Protein AF-0000000080869697 (afdb_homodimer)

Sequence (292 aa):
MSRLTPPLLLSAALLLGAGTAQAALPTQATLYKNPQCACCDGYARHLEALGVEVTVVDDRPLGQVKQATGVPYGLGSCHTVTMGDYVIEGHVPMAAVERLFEERPAIDGIGLSGMPVGTPGMPGPQRSPYEVYQFTDRQDAPFMTLMSRLTPPLLLSAALLLGAGTAQAALPTQATLYKNPQCACCDGYARHLEALGVEVTVVDDRPLGQVKQATGVPYGLGSCHTVTMGDYVIEGHVPMAAVERLFEERPAIDGIGLSGMPVGTPGMPGPQRSPYEVYQFTDRQDAPFMTL

Structure (mmCIF, N/CA/C/O backbone):
data_AF-0000000080869697-model_v1
#
loop_
_entity.id
_entity.type
_entity.pdbx_description
1 polymer 'DUF411 domain-containing protein'
#
loop_
_atom_site.group_PDB
_atom_site.id
_atom_site.type_symbol
_atom_site.label_atom_id
_atom_site.label_alt_id
_atom_site.label_comp_id
_atom_site.label_asym_id
_atom_site.label_entity_id
_atom_site.label_seq_id
_atom_site.pdbx_PDB_ins_code
_atom_site.Cartn_x
_atom_site.Cartn_y
_atom_site.Cartn_z
_atom_site.occupancy
_atom_site.B_iso_or_equiv
_atom_site.auth_seq_id
_atom_site.auth_comp_id
_atom_site.auth_asym_id
_atom_site.auth_atom_id
_atom_site.pdbx_PDB_model_num
ATOM 1 N N . MET A 1 1 ? -24.266 -75.688 -42.812 1 39.44 1 MET A N 1
ATOM 2 C CA . MET A 1 1 ? -24.266 -74.25 -42.969 1 39.44 1 MET A CA 1
ATOM 3 C C . MET A 1 1 ? -24.062 -73.562 -41.625 1 39.44 1 MET A C 1
ATOM 5 O O . MET A 1 1 ? -25 -73.438 -40.812 1 39.44 1 MET A O 1
ATOM 9 N N . SER A 1 2 ? -22.812 -73.75 -40.969 1 48.69 2 SER A N 1
ATOM 10 C CA . SER A 1 2 ? -22.297 -73.25 -39.688 1 48.69 2 SER A CA 1
ATOM 11 C C . SER A 1 2 ? -22.344 -71.75 -39.625 1 48.69 2 SER A C 1
ATOM 13 O O . SER A 1 2 ? -21.797 -71.062 -40.5 1 48.69 2 SER A O 1
ATOM 15 N N . ARG A 1 3 ? -23.516 -71.188 -39.25 1 49.25 3 ARG A N 1
ATOM 16 C CA . ARG A 1 3 ? -23.75 -69.75 -39.031 1 49.25 3 ARG A CA 1
ATOM 17 C C . ARG A 1 3 ? -22.688 -69.188 -38.094 1 49.25 3 ARG A C 1
ATOM 19 O O . ARG A 1 3 ? -22.531 -69.625 -36.969 1 49.25 3 ARG A O 1
ATOM 26 N N . LEU A 1 4 ? -21.453 -68.938 -38.625 1 51.94 4 LEU A N 1
ATOM 27 C CA . LEU A 1 4 ? -20.391 -68.188 -37.938 1 51.94 4 LEU A CA 1
ATOM 28 C C . LEU A 1 4 ? -20.922 -66.875 -37.375 1 51.94 4 LEU A C 1
ATOM 30 O O . LEU A 1 4 ? -21.406 -66 -38.125 1 51.94 4 LEU A O 1
ATOM 34 N N . THR A 1 5 ? -21.562 -66.875 -36.188 1 57.94 5 THR A N 1
ATOM 35 C CA . THR A 1 5 ? -21.938 -65.688 -35.5 1 57.94 5 THR A CA 1
ATOM 36 C C . THR A 1 5 ? -20.734 -64.75 -35.344 1 57.94 5 THR A C 1
ATOM 38 O O . THR A 1 5 ? -19.656 -65.125 -34.938 1 57.94 5 THR A O 1
ATOM 41 N N . PRO A 1 6 ? -20.641 -63.625 -36.125 1 59.91 6 PRO A N 1
ATOM 42 C CA . PRO A 1 6 ? -19.516 -62.719 -36 1 59.91 6 PRO A CA 1
ATOM 43 C C . PRO A 1 6 ? -19.297 -62.219 -34.562 1 59.91 6 PRO A C 1
ATOM 45 O O . PRO A 1 6 ? -20.25 -62.156 -33.781 1 59.91 6 PRO A O 1
ATOM 48 N N . PRO A 1 7 ? -18.109 -62.469 -33.969 1 58.56 7 PRO A N 1
ATOM 49 C CA . PRO A 1 7 ? -17.828 -61.969 -32.625 1 58.56 7 PRO A CA 1
ATOM 50 C C . PRO A 1 7 ? -18.125 -60.469 -32.469 1 58.56 7 PRO A C 1
ATOM 52 O O . PRO A 1 7 ? -17.969 -59.719 -33.438 1 58.56 7 PRO A O 1
ATOM 55 N N . LEU A 1 8 ? -19.172 -60.094 -31.781 1 55.06 8 LEU A N 1
ATOM 56 C CA . LEU A 1 8 ? -19.438 -58.719 -31.375 1 55.06 8 LEU A CA 1
ATOM 57 C C . LEU A 1 8 ? -18.156 -58.062 -30.828 1 55.06 8 LEU A C 1
ATOM 59 O O . LEU A 1 8 ? -17.594 -58.531 -29.828 1 55.06 8 LEU A O 1
ATOM 63 N N . LEU A 1 9 ? -17.344 -57.438 -31.641 1 51.44 9 LEU A N 1
ATOM 64 C CA . LEU A 1 9 ? -16.234 -56.625 -31.219 1 51.44 9 LEU A CA 1
ATOM 65 C C . LEU A 1 9 ? -16.703 -55.562 -30.203 1 51.44 9 LEU A C 1
ATOM 67 O O . LEU A 1 9 ? -17.578 -54.75 -30.516 1 51.44 9 LEU A O 1
ATOM 71 N N . LEU A 1 10 ? -16.781 -55.906 -28.891 1 52.78 10 LEU A N 1
ATOM 72 C CA . LEU A 1 10 ? -16.953 -54.906 -27.828 1 52.78 10 LEU A CA 1
ATOM 73 C C . LEU A 1 10 ? -15.969 -53.781 -27.984 1 52.78 10 LEU A C 1
ATOM 75 O O . LEU A 1 10 ? -14.758 -53.969 -27.891 1 52.78 10 LEU A O 1
ATOM 79 N N . SER A 1 11 ? -16.297 -52.688 -28.719 1 53.09 11 SER A N 1
ATOM 80 C CA . SER A 1 11 ? -15.555 -51.438 -28.75 1 53.09 11 SER A CA 1
ATOM 81 C C . SER A 1 11 ? -15.352 -50.875 -27.344 1 53.09 11 SER A C 1
ATOM 83 O O . SER A 1 11 ? -16.312 -50.562 -26.641 1 53.09 11 SER A O 1
ATOM 85 N N . ALA A 1 12 ? -14.375 -51.312 -26.594 1 53.25 12 ALA A N 1
ATOM 86 C CA . ALA A 1 12 ? -13.945 -50.625 -25.359 1 53.25 12 ALA A CA 1
ATOM 87 C C . ALA A 1 12 ? -13.789 -49.125 -25.594 1 53.25 12 ALA A C 1
ATOM 89 O O . ALA A 1 12 ? -12.898 -48.688 -26.328 1 53.25 12 ALA A O 1
ATOM 90 N N . ALA A 1 13 ? -14.859 -48.344 -25.578 1 51.16 13 ALA A N 1
ATOM 91 C CA . ALA A 1 13 ? -14.758 -46.875 -25.516 1 51.16 13 ALA A CA 1
ATOM 92 C C . ALA A 1 13 ? -13.812 -46.438 -24.391 1 51.16 13 ALA A C 1
ATOM 94 O O . ALA A 1 13 ? -14.102 -46.656 -23.203 1 51.16 13 ALA A O 1
ATOM 95 N N . LEU A 1 14 ? -12.516 -46.406 -24.562 1 50.91 14 LEU A N 1
ATOM 96 C CA . LEU A 1 14 ? -11.586 -45.719 -23.672 1 50.91 14 LEU A CA 1
ATOM 97 C C . LEU A 1 14 ? -12.117 -44.375 -23.266 1 50.91 14 LEU A C 1
ATOM 99 O O . LEU A 1 14 ? -12.211 -43.469 -24.094 1 50.91 14 LEU A O 1
ATOM 103 N N . LEU A 1 15 ? -13.094 -44.312 -22.375 1 48.06 15 LEU A N 1
ATOM 104 C CA . LEU A 1 15 ? -13.375 -43.031 -21.75 1 48.06 15 LEU A CA 1
ATOM 105 C C . LEU A 1 15 ? -12.086 -42.375 -21.297 1 48.06 15 LEU A C 1
ATOM 107 O O . LEU A 1 15 ? -11.508 -42.75 -20.266 1 48.06 15 LEU A O 1
ATOM 111 N N . LEU A 1 16 ? -11.172 -41.906 -22.156 1 49.78 16 LEU A N 1
ATOM 112 C CA . LEU A 1 16 ? -10.164 -40.969 -21.734 1 49.78 16 LEU A CA 1
ATOM 113 C C . LEU A 1 16 ? -10.773 -39.875 -20.859 1 49.78 16 LEU A C 1
ATOM 115 O O . LEU A 1 16 ? -11.516 -39 -21.344 1 49.78 16 LEU A O 1
ATOM 119 N N . GLY A 1 17 ? -11.148 -40.188 -19.703 1 49.16 17 GLY A N 1
ATOM 120 C CA . GLY A 1 17 ? -11.414 -39.062 -18.781 1 49.16 17 GLY A CA 1
ATOM 121 C C . GLY A 1 17 ? -10.438 -37.938 -18.938 1 49.16 17 GLY A C 1
ATOM 122 O O . GLY A 1 17 ? -9.234 -38.094 -18.75 1 49.16 17 GLY A O 1
ATOM 123 N N . ALA A 1 18 ? -10.578 -37 -19.844 1 49.59 18 ALA A N 1
ATOM 124 C CA . ALA A 1 18 ? -9.875 -35.719 -19.828 1 49.59 18 ALA A CA 1
ATOM 125 C C . ALA A 1 18 ? -9.688 -35.219 -18.391 1 49.59 18 ALA A C 1
ATOM 127 O O . ALA A 1 18 ? -10.617 -34.688 -17.797 1 49.59 18 ALA A O 1
ATOM 128 N N . GLY A 1 19 ? -8.984 -35.906 -17.625 1 48.41 19 GLY A N 1
ATOM 129 C CA . GLY A 1 19 ? -8.633 -35.188 -16.406 1 48.41 19 GLY A CA 1
ATOM 130 C C . GLY A 1 19 ? -8.289 -33.719 -16.672 1 48.41 19 GLY A C 1
ATOM 131 O O . GLY A 1 19 ? -7.387 -33.438 -17.453 1 48.41 19 GLY A O 1
ATOM 132 N N . THR A 1 20 ? -9.281 -32.906 -16.75 1 48.72 20 THR A N 1
ATOM 133 C CA . THR A 1 20 ? -8.938 -31.484 -16.734 1 48.72 20 THR A CA 1
ATOM 134 C C . THR A 1 20 ? -7.648 -31.25 -15.945 1 48.72 20 THR A C 1
ATOM 136 O O . THR A 1 20 ? -7.582 -31.578 -14.758 1 48.72 20 THR A O 1
ATOM 139 N N . ALA A 1 21 ? -6.488 -31.469 -16.516 1 48.94 21 ALA A N 1
ATOM 140 C CA . ALA A 1 21 ? -5.23 -31.062 -15.898 1 48.94 21 ALA A CA 1
ATOM 141 C C . ALA A 1 21 ? -5.391 -29.734 -15.148 1 48.94 21 ALA A C 1
ATOM 143 O O . ALA A 1 21 ? -5.504 -28.672 -15.766 1 48.94 21 ALA A O 1
ATOM 144 N N . GLN A 1 22 ? -6.258 -29.672 -14.125 1 55.44 22 GLN A N 1
ATOM 145 C CA . GLN A 1 22 ? -6.207 -28.469 -13.297 1 55.44 22 GLN A CA 1
ATOM 146 C C . GLN A 1 22 ? -4.77 -28 -13.094 1 55.44 22 GLN A C 1
ATOM 148 O O . GLN A 1 22 ? -3.898 -28.797 -12.727 1 55.44 22 GLN A O 1
ATOM 153 N N . ALA A 1 23 ? -4.316 -27.062 -13.984 1 62.56 23 ALA A N 1
ATOM 154 C CA . ALA A 1 23 ? -2.961 -26.531 -13.891 1 62.56 23 ALA A CA 1
ATOM 155 C C . ALA A 1 23 ? -2.527 -26.391 -12.438 1 62.56 23 ALA A C 1
ATOM 157 O O . ALA A 1 23 ? -3.18 -25.688 -11.656 1 62.56 23 ALA A O 1
ATOM 158 N N . ALA A 1 24 ? -1.668 -27.219 -12 1 83.44 24 ALA A N 1
ATOM 159 C CA . ALA A 1 24 ? -1.13 -27.391 -10.656 1 83.44 24 ALA A CA 1
ATOM 160 C C . ALA A 1 24 ? -0.328 -26.156 -10.227 1 83.44 24 ALA A C 1
ATOM 162 O O . ALA A 1 24 ? 0.297 -25.5 -11.055 1 83.44 24 ALA A O 1
ATOM 163 N N . LEU A 1 25 ? -0.631 -25.688 -9.023 1 93 25 LEU A N 1
ATOM 164 C CA . LEU A 1 25 ? 0.224 -24.672 -8.414 1 93 25 LEU A CA 1
ATOM 165 C C . LEU A 1 25 ? 1.688 -25.094 -8.461 1 93 25 LEU A C 1
ATOM 167 O O . LEU A 1 25 ? 1.997 -26.281 -8.328 1 93 25 LEU A O 1
ATOM 171 N N . PRO A 1 26 ? 2.586 -24.109 -8.797 1 96.75 26 PRO A N 1
ATOM 172 C CA . PRO A 1 26 ? 3.992 -24.453 -8.586 1 96.75 26 PRO A CA 1
ATOM 173 C C . PRO A 1 26 ? 4.258 -25.031 -7.199 1 96.75 26 PRO A C 1
ATOM 175 O O . PRO A 1 26 ? 3.58 -24.672 -6.234 1 96.75 26 PRO A O 1
ATOM 178 N N . THR A 1 27 ? 5.246 -25.797 -7.105 1 96.88 27 THR A N 1
ATOM 179 C CA . THR A 1 27 ? 5.504 -26.5 -5.859 1 96.88 27 THR A CA 1
ATOM 180 C C . THR A 1 27 ? 6.379 -25.672 -4.93 1 96.88 27 THR A C 1
ATOM 182 O O . THR A 1 27 ? 6.543 -26 -3.756 1 96.88 27 THR A O 1
ATOM 185 N N . GLN A 1 28 ? 6.988 -24.578 -5.438 1 98.44 28 GLN A N 1
ATOM 186 C CA . GLN A 1 28 ? 7.871 -23.734 -4.645 1 98.44 28 GLN A CA 1
ATOM 187 C C . GLN A 1 28 ? 7.531 -22.266 -4.832 1 98.44 28 GLN A C 1
ATOM 189 O O . GLN A 1 28 ? 7.051 -21.859 -5.891 1 98.44 28 GLN A O 1
ATOM 194 N N . ALA A 1 29 ? 7.809 -21.516 -3.836 1 98.81 29 ALA A N 1
ATOM 195 C CA . ALA A 1 29 ? 7.676 -20.062 -3.852 1 98.81 29 ALA A CA 1
ATOM 196 C C . ALA A 1 29 ? 8.695 -19.406 -2.92 1 98.81 29 ALA A C 1
ATOM 198 O O . ALA A 1 29 ? 9.234 -20.062 -2.025 1 98.81 29 ALA A O 1
ATOM 199 N N . THR A 1 30 ? 9.031 -18.188 -3.232 1 98.88 30 THR A N 1
ATOM 200 C CA . THR A 1 30 ? 9.812 -17.344 -2.328 1 98.88 30 THR A CA 1
ATOM 201 C C . THR A 1 30 ? 8.992 -16.156 -1.854 1 98.88 30 THR A C 1
ATOM 203 O O . THR A 1 30 ? 8.367 -15.461 -2.662 1 98.88 30 THR A O 1
ATOM 206 N N . LEU A 1 31 ? 8.945 -15.977 -0.58 1 98.88 31 LEU A N 1
ATOM 207 C CA . LEU A 1 31 ? 8.234 -14.859 0.025 1 98.88 31 LEU A CA 1
ATOM 208 C C . LEU A 1 31 ? 9.203 -13.883 0.681 1 98.88 31 LEU A C 1
ATOM 210 O O . LEU A 1 31 ? 9.93 -14.258 1.604 1 98.88 31 LEU A O 1
ATOM 214 N N . TYR A 1 32 ? 9.25 -12.641 0.17 1 98.31 32 TYR A N 1
ATOM 215 C CA . TYR A 1 32 ? 10.047 -11.555 0.729 1 98.31 32 TYR A CA 1
ATOM 216 C C . TYR A 1 32 ? 9.219 -10.711 1.696 1 98.31 32 TYR A C 1
ATOM 218 O O . TYR A 1 32 ? 8.109 -10.297 1.369 1 98.31 32 TYR A O 1
ATOM 226 N N . LYS A 1 33 ? 9.734 -10.516 2.906 1 96.19 33 LYS A N 1
ATOM 227 C CA . LYS A 1 33 ? 8.992 -9.766 3.916 1 96.19 33 LYS A CA 1
ATOM 228 C C . LYS A 1 33 ? 9.938 -9 4.84 1 96.19 33 LYS A C 1
ATOM 230 O O . LYS A 1 33 ? 11.148 -9.219 4.816 1 96.19 33 LYS A O 1
ATOM 235 N N . ASN A 1 34 ? 9.297 -8.078 5.547 1 88 34 ASN A N 1
ATOM 236 C CA . ASN A 1 34 ? 10.039 -7.523 6.676 1 88 34 ASN A CA 1
ATOM 237 C C . ASN A 1 34 ? 10.078 -8.492 7.852 1 88 34 ASN A C 1
ATOM 239 O O . ASN A 1 34 ? 9.117 -9.227 8.086 1 88 34 ASN A O 1
ATOM 243 N N . PRO A 1 35 ? 11.203 -8.492 8.609 1 87.06 35 PRO A N 1
ATOM 244 C CA . PRO A 1 35 ? 11.406 -9.508 9.641 1 87.06 35 PRO A CA 1
ATOM 245 C C . PRO A 1 35 ? 10.297 -9.516 10.688 1 87.06 35 PRO A C 1
ATOM 247 O O . PRO A 1 35 ? 9.922 -10.578 11.188 1 87.06 35 PRO A O 1
ATOM 250 N N . GLN A 1 36 ? 9.758 -8.43 11.008 1 81.69 36 GLN A N 1
ATOM 251 C CA . GLN A 1 36 ? 8.844 -8.375 12.148 1 81.69 36 GLN A CA 1
ATOM 252 C C . GLN A 1 36 ? 7.391 -8.523 11.695 1 81.69 36 GLN A C 1
ATOM 254 O O . GLN A 1 36 ? 6.477 -8.516 12.523 1 81.69 36 GLN A O 1
ATOM 259 N N . CYS A 1 37 ? 7.109 -8.891 10.508 1 88.38 37 CYS A N 1
ATOM 260 C CA . CYS A 1 37 ? 5.727 -8.906 10.047 1 88.38 37 CYS A CA 1
ATOM 261 C C . CYS A 1 37 ? 5.133 -10.305 10.148 1 88.38 37 CYS A C 1
ATOM 263 O O . CYS A 1 37 ? 5.367 -11.148 9.273 1 88.38 37 CYS A O 1
ATOM 265 N N . ALA A 1 38 ? 4.316 -10.562 11.156 1 90.88 38 ALA A N 1
ATOM 266 C CA . ALA A 1 38 ? 3.771 -11.891 11.445 1 90.88 38 ALA A CA 1
ATOM 267 C C . ALA A 1 38 ? 2.662 -12.258 10.469 1 90.88 38 ALA A C 1
ATOM 269 O O . ALA A 1 38 ? 2.43 -13.438 10.195 1 90.88 38 ALA A O 1
ATOM 270 N N . CYS A 1 39 ? 1.937 -11.32 9.945 1 93.94 39 CYS A N 1
ATOM 271 C CA . CYS A 1 39 ? 0.858 -11.609 9.008 1 93.94 39 CYS A CA 1
ATOM 272 C C . CYS A 1 39 ? 1.404 -12.203 7.711 1 93.94 39 CYS A C 1
ATOM 274 O O . CYS A 1 39 ? 0.742 -13.016 7.07 1 93.94 39 CYS A O 1
ATOM 276 N N . CYS A 1 40 ? 2.584 -11.852 7.336 1 97.12 40 CYS A N 1
ATOM 277 C CA . CYS A 1 40 ? 3.242 -12.422 6.164 1 97.12 40 CYS A CA 1
ATOM 278 C C . CYS A 1 40 ? 3.535 -13.906 6.367 1 97.12 40 CYS A C 1
ATOM 280 O O . CYS A 1 40 ? 3.404 -14.703 5.438 1 97.12 40 CYS A O 1
ATOM 282 N N . ASP A 1 41 ? 3.951 -14.242 7.582 1 97.19 41 ASP A N 1
ATOM 283 C CA . ASP A 1 41 ? 4.129 -15.656 7.906 1 97.19 41 ASP A CA 1
ATOM 284 C C . ASP A 1 41 ? 2.814 -16.422 7.762 1 97.19 41 ASP A C 1
ATOM 286 O O . ASP A 1 41 ? 2.809 -17.578 7.332 1 97.19 41 ASP A O 1
ATOM 290 N N . GLY A 1 42 ? 1.779 -15.812 8.25 1 97.88 42 GLY A N 1
ATOM 291 C CA . GLY A 1 42 ? 0.468 -16.406 8.062 1 97.88 42 GLY A CA 1
ATOM 292 C C . GLY A 1 42 ? 0.135 -16.672 6.605 1 97.88 42 GLY A C 1
ATOM 293 O O . GLY A 1 42 ? -0.419 -17.734 6.273 1 97.88 42 GLY A O 1
ATOM 294 N N . TYR A 1 43 ? 0.434 -15.75 5.77 1 98.56 43 TYR A N 1
ATOM 295 C CA . TYR A 1 43 ? 0.186 -15.953 4.344 1 98.56 43 TYR A CA 1
ATOM 296 C C . TYR A 1 43 ? 0.988 -17.125 3.811 1 98.56 43 TYR A C 1
ATOM 298 O O . TYR A 1 43 ? 0.471 -17.938 3.039 1 98.56 43 TYR A O 1
ATOM 306 N N . ALA A 1 44 ? 2.299 -17.219 4.195 1 98.62 44 ALA A N 1
ATOM 307 C CA . ALA A 1 44 ? 3.145 -18.344 3.803 1 98.62 44 ALA A CA 1
ATOM 308 C C . ALA A 1 44 ? 2.5 -19.688 4.184 1 98.62 44 ALA A C 1
ATOM 310 O O . ALA A 1 44 ? 2.506 -20.625 3.396 1 98.62 44 ALA A O 1
ATOM 311 N N . ARG A 1 45 ? 1.953 -19.797 5.324 1 98.38 45 ARG A N 1
ATOM 312 C CA . ARG A 1 45 ? 1.329 -21.016 5.801 1 98.38 45 ARG A CA 1
ATOM 313 C C . ARG A 1 45 ? 0.134 -21.406 4.934 1 98.38 45 ARG A C 1
ATOM 315 O O . ARG A 1 45 ? -0.14 -22.578 4.73 1 98.38 45 ARG A O 1
ATOM 322 N N . HIS A 1 46 ? -0.595 -20.406 4.477 1 98.38 46 HIS A N 1
ATOM 323 C CA . HIS A 1 46 ? -1.709 -20.703 3.584 1 98.38 46 HIS A CA 1
ATOM 324 C C . HIS A 1 46 ? -1.218 -21.312 2.27 1 98.38 46 HIS A C 1
ATOM 326 O O . HIS A 1 46 ? -1.842 -22.219 1.729 1 98.38 46 HIS A O 1
ATOM 332 N N . LEU A 1 47 ? -0.111 -20.781 1.737 1 98.38 47 LEU A N 1
ATOM 333 C CA . LEU A 1 47 ? 0.48 -21.359 0.538 1 98.38 47 LEU A CA 1
ATOM 334 C C . LEU A 1 47 ? 0.963 -22.781 0.806 1 98.38 47 LEU A C 1
ATOM 336 O O . LEU A 1 47 ? 0.748 -23.672 -0.012 1 98.38 47 LEU A O 1
ATOM 340 N N . GLU A 1 48 ? 1.562 -22.969 1.913 1 98.38 48 GLU A N 1
ATOM 341 C CA . GLU A 1 48 ? 2.066 -24.297 2.287 1 98.38 48 GLU A CA 1
ATOM 342 C C . GLU A 1 48 ? 0.932 -25.312 2.406 1 98.38 48 GLU A C 1
ATOM 344 O O . GLU A 1 48 ? 1.094 -26.469 2.045 1 98.38 48 GLU A O 1
ATOM 349 N N . ALA A 1 49 ? -0.19 -24.844 2.895 1 97.62 49 ALA A N 1
ATOM 350 C CA . ALA A 1 49 ? -1.36 -25.703 3.029 1 97.62 49 ALA A CA 1
ATOM 351 C C . ALA A 1 49 ? -1.854 -26.188 1.667 1 97.62 49 ALA A C 1
ATOM 353 O O . ALA A 1 49 ? -2.553 -27.188 1.57 1 97.62 49 ALA A O 1
ATOM 354 N N . LEU A 1 50 ? -1.468 -25.5 0.666 1 96.19 50 LEU A N 1
ATOM 355 C CA . LEU A 1 50 ? -1.835 -25.891 -0.692 1 96.19 50 LEU A CA 1
ATOM 356 C C . LEU A 1 50 ? -0.751 -26.766 -1.322 1 96.19 50 LEU A C 1
ATOM 358 O O . LEU A 1 50 ? -0.826 -27.094 -2.508 1 96.19 50 LEU A O 1
ATOM 362 N N . GLY A 1 51 ? 0.28 -26.984 -0.583 1 96.5 51 GLY A N 1
ATOM 363 C CA . GLY A 1 51 ? 1.32 -27.891 -1.065 1 96.5 51 GLY A CA 1
ATOM 364 C C . GLY A 1 51 ? 2.521 -27.156 -1.63 1 96.5 51 GLY A C 1
ATOM 365 O O . GLY A 1 51 ? 3.385 -27.766 -2.268 1 96.5 51 GLY A O 1
ATOM 366 N N . VAL A 1 52 ? 2.609 -25.906 -1.432 1 98.06 52 VAL A N 1
ATOM 367 C CA . VAL A 1 52 ? 3.719 -25.109 -1.923 1 98.06 52 VAL A CA 1
ATOM 368 C C . VAL A 1 52 ? 4.805 -25.016 -0.854 1 98.06 52 VAL A C 1
ATOM 370 O O . VAL A 1 52 ? 4.523 -24.688 0.302 1 98.06 52 VAL A O 1
ATOM 373 N N . GLU A 1 53 ? 5.977 -25.375 -1.189 1 98.5 53 GLU A N 1
ATOM 374 C CA . GLU A 1 53 ? 7.109 -25.094 -0.31 1 98.5 53 GLU A CA 1
ATOM 375 C C . GLU A 1 53 ? 7.523 -23.641 -0.378 1 98.5 53 GLU A C 1
ATOM 377 O O . GLU A 1 53 ? 7.914 -23.141 -1.439 1 98.5 53 GLU A O 1
ATOM 382 N N . VAL A 1 54 ? 7.535 -22.953 0.749 1 98.81 54 VAL A N 1
ATOM 383 C CA . VAL A 1 54 ? 7.773 -21.516 0.743 1 98.81 54 VAL A CA 1
ATOM 384 C C . VAL A 1 54 ? 9.109 -21.203 1.409 1 98.81 54 VAL A C 1
ATOM 386 O O . VAL A 1 54 ? 9.336 -21.562 2.566 1 98.81 54 VAL A O 1
ATOM 389 N N . THR A 1 55 ? 10.039 -20.594 0.683 1 98.81 55 THR A N 1
ATOM 390 C CA . THR A 1 55 ? 11.234 -20 1.261 1 98.81 55 THR A CA 1
ATOM 391 C C . THR A 1 55 ? 10.977 -18.562 1.696 1 98.81 55 THR A C 1
ATOM 393 O O . THR A 1 55 ? 10.594 -17.719 0.88 1 98.81 55 THR A O 1
ATOM 396 N N . VAL A 1 56 ? 11.18 -18.281 2.943 1 98.38 56 VAL A N 1
ATOM 397 C CA . VAL A 1 56 ? 10.953 -16.938 3.461 1 98.38 56 VAL A CA 1
ATOM 398 C C . VAL A 1 56 ? 12.273 -16.172 3.516 1 98.38 56 VAL A C 1
ATOM 400 O O . VAL A 1 56 ? 13.258 -16.656 4.078 1 98.38 56 VAL A O 1
ATOM 403 N N . VAL A 1 57 ? 12.32 -15.016 2.865 1 98.31 57 VAL A N 1
ATOM 404 C CA . VAL A 1 57 ? 13.469 -14.117 2.854 1 98.31 57 VAL A CA 1
ATOM 405 C C . VAL A 1 57 ? 13.109 -12.812 3.562 1 98.31 57 VAL A C 1
ATOM 407 O O . VAL A 1 57 ? 12.242 -12.062 3.098 1 98.31 57 VAL A O 1
ATOM 410 N N . ASP A 1 58 ? 13.781 -12.523 4.691 1 95.56 58 ASP A N 1
ATOM 411 C CA . ASP A 1 58 ? 13.375 -11.367 5.48 1 95.56 58 ASP A CA 1
ATOM 412 C C . ASP A 1 58 ? 14.547 -10.414 5.695 1 95.56 58 ASP A C 1
ATOM 414 O O . ASP A 1 58 ? 14.508 -9.57 6.594 1 95.56 58 ASP A O 1
ATOM 418 N N . ASP A 1 59 ? 15.562 -10.508 4.883 1 94.12 59 ASP A N 1
ATOM 419 C CA . ASP A 1 59 ? 16.75 -9.688 5.082 1 94.12 59 ASP A CA 1
ATOM 420 C C . ASP A 1 59 ? 17.047 -8.836 3.844 1 94.12 59 ASP A C 1
ATOM 422 O O . ASP A 1 59 ? 18.188 -8.438 3.619 1 94.12 59 ASP A O 1
ATOM 426 N N . ARG A 1 60 ? 16.094 -8.68 2.975 1 92.12 60 ARG A N 1
ATOM 427 C CA . ARG A 1 60 ? 16.203 -7.824 1.8 1 92.12 60 ARG A CA 1
ATOM 428 C C . ARG A 1 60 ? 15.266 -6.625 1.91 1 92.12 60 ARG A C 1
ATOM 430 O O . ARG A 1 60 ? 14.133 -6.758 2.371 1 92.12 60 ARG A O 1
ATOM 437 N N . PRO A 1 61 ? 15.805 -5.48 1.457 1 88.62 61 PRO A N 1
ATOM 438 C CA . PRO A 1 61 ? 14.883 -4.344 1.438 1 88.62 61 PRO A CA 1
ATOM 439 C C . PRO A 1 61 ? 13.688 -4.566 0.514 1 88.62 61 PRO A C 1
ATOM 441 O O . PRO A 1 61 ? 13.859 -4.707 -0.7 1 88.62 61 PRO A O 1
ATOM 444 N N . LEU A 1 62 ? 12.547 -4.434 1.025 1 91.81 62 LEU A N 1
ATOM 445 C CA . LEU A 1 62 ? 11.344 -4.793 0.276 1 91.81 62 LEU A CA 1
ATOM 446 C C . LEU A 1 62 ? 11.102 -3.812 -0.864 1 91.81 62 LEU A C 1
ATOM 448 O O . LEU A 1 62 ? 10.594 -4.191 -1.919 1 91.81 62 LEU A O 1
ATOM 452 N N . GLY A 1 63 ? 11.414 -2.547 -0.627 1 88.31 63 GLY A N 1
ATOM 453 C CA . GLY A 1 63 ? 11.281 -1.583 -1.708 1 88.31 63 GLY A CA 1
ATOM 454 C C . GLY A 1 63 ? 12.023 -1.992 -2.969 1 88.31 63 GLY A C 1
ATOM 455 O O . GLY A 1 63 ? 11.508 -1.821 -4.078 1 88.31 63 GLY A O 1
ATOM 456 N N . GLN A 1 64 ? 13.203 -2.572 -2.783 1 89.62 64 GLN A N 1
ATOM 457 C CA . GLN A 1 64 ? 14.008 -3.006 -3.922 1 89.62 64 GLN A CA 1
ATOM 458 C C . GLN A 1 64 ? 13.406 -4.25 -4.574 1 89.62 64 GLN A C 1
ATOM 460 O O . GLN A 1 64 ? 13.438 -4.387 -5.801 1 89.62 64 GLN A O 1
ATOM 465 N N . VAL A 1 65 ? 12.898 -5.133 -3.75 1 95.12 65 VAL A N 1
ATOM 466 C CA . VAL A 1 65 ? 12.25 -6.328 -4.281 1 95.12 65 VAL A CA 1
ATOM 467 C C . VAL A 1 65 ? 11.055 -5.93 -5.145 1 95.12 65 VAL A C 1
ATOM 469 O O . VAL A 1 65 ? 10.898 -6.426 -6.262 1 95.12 65 VAL A O 1
ATOM 472 N N . LYS A 1 66 ? 10.242 -5.031 -4.684 1 93.88 66 LYS A N 1
ATOM 473 C CA . LYS A 1 66 ? 9.055 -4.582 -5.398 1 93.88 66 LYS A CA 1
ATOM 474 C C . LYS A 1 66 ? 9.422 -3.896 -6.707 1 93.88 66 LYS A C 1
ATOM 476 O O . LYS A 1 66 ? 8.789 -4.129 -7.738 1 93.88 66 LYS A O 1
ATOM 481 N N . GLN A 1 67 ? 10.469 -3.104 -6.617 1 89.06 67 GLN A N 1
ATOM 482 C CA . GLN A 1 67 ? 10.938 -2.451 -7.836 1 89.06 67 GLN A CA 1
ATOM 483 C C . GLN A 1 67 ? 11.414 -3.479 -8.859 1 89.06 67 GLN A C 1
ATOM 485 O O . GLN A 1 67 ? 11.078 -3.391 -10.039 1 89.06 67 GLN A O 1
ATOM 490 N N . ALA A 1 68 ? 12.125 -4.457 -8.422 1 94.12 68 ALA A N 1
ATOM 491 C CA . ALA A 1 68 ? 12.727 -5.453 -9.305 1 94.12 68 ALA A CA 1
ATOM 492 C C . ALA A 1 68 ? 11.656 -6.367 -9.906 1 94.12 68 ALA A C 1
ATOM 494 O O . ALA A 1 68 ? 11.812 -6.867 -11.023 1 94.12 68 ALA A O 1
ATOM 495 N N . THR A 1 69 ? 10.578 -6.508 -9.164 1 96.88 69 THR A N 1
ATOM 496 C CA . THR A 1 69 ? 9.57 -7.469 -9.602 1 96.88 69 THR A CA 1
ATOM 497 C C . THR A 1 69 ? 8.43 -6.758 -10.336 1 96.88 69 THR A C 1
ATOM 499 O O . THR A 1 69 ? 7.477 -7.402 -10.773 1 96.88 69 THR A O 1
ATOM 502 N N . GLY A 1 70 ? 8.461 -5.5 -10.391 1 94.69 70 GLY A N 1
ATOM 503 C CA . GLY A 1 70 ? 7.535 -4.758 -11.227 1 94.69 70 GLY A CA 1
ATOM 504 C C . GLY A 1 70 ? 6.234 -4.414 -10.523 1 94.69 70 GLY A C 1
ATOM 505 O O . GLY A 1 70 ? 5.258 -4.031 -11.172 1 94.69 70 GLY A O 1
ATOM 506 N N . VAL A 1 71 ? 6.172 -4.547 -9.234 1 95.88 71 VAL A N 1
ATOM 507 C CA . VAL A 1 71 ? 4.98 -4.133 -8.5 1 95.88 71 VAL A CA 1
ATOM 508 C C . VAL A 1 71 ? 4.684 -2.664 -8.781 1 95.88 71 VAL A C 1
ATOM 510 O O . VAL A 1 71 ? 5.57 -1.813 -8.672 1 95.88 71 VAL A O 1
ATOM 513 N N . PRO A 1 72 ? 3.438 -2.355 -9.164 1 92.5 72 PRO A N 1
ATOM 514 C CA . PRO A 1 72 ? 3.121 -0.959 -9.477 1 92.5 72 PRO A CA 1
ATOM 515 C C . PRO A 1 72 ? 3.289 -0.034 -8.273 1 92.5 72 PRO A C 1
ATOM 517 O O . PRO A 1 72 ? 2.967 -0.418 -7.145 1 92.5 72 PRO A O 1
ATOM 520 N N . TYR A 1 73 ? 3.666 1.157 -8.578 1 85.25 73 TYR A N 1
ATOM 521 C CA . TYR A 1 73 ? 3.828 2.152 -7.527 1 85.25 73 TYR A CA 1
ATOM 522 C C . TYR A 1 73 ? 2.508 2.408 -6.809 1 85.25 73 TYR A C 1
ATOM 524 O O . TYR A 1 73 ? 1.458 2.514 -7.449 1 85.25 73 TYR A O 1
ATOM 532 N N . GLY A 1 74 ? 2.662 2.498 -5.418 1 87.25 74 GLY A N 1
ATOM 533 C CA . GLY A 1 74 ? 1.498 2.85 -4.621 1 87.25 74 GLY A CA 1
ATOM 534 C C . GLY A 1 74 ? 0.571 1.677 -4.367 1 87.25 74 GLY A C 1
ATOM 535 O O . GLY A 1 74 ? -0.411 1.802 -3.633 1 87.25 74 GLY A O 1
ATOM 536 N N . LEU A 1 75 ? 0.921 0.536 -4.957 1 92.56 75 LEU A N 1
ATOM 537 C CA . LEU A 1 75 ? 0.019 -0.604 -4.84 1 92.56 75 LEU A CA 1
ATOM 538 C C . LEU A 1 75 ? 0.703 -1.768 -4.129 1 92.56 75 LEU A C 1
ATOM 540 O O . LEU A 1 75 ? 0.336 -2.928 -4.332 1 92.56 75 LEU A O 1
ATOM 544 N N . GLY A 1 76 ? 1.659 -1.454 -3.328 1 93.38 76 GLY A N 1
ATOM 545 C CA . GLY A 1 76 ? 2.389 -2.449 -2.561 1 93.38 76 GLY A CA 1
ATOM 546 C C . GLY A 1 76 ? 1.649 -2.9 -1.314 1 93.38 76 GLY A C 1
ATOM 547 O O . GLY A 1 76 ? 0.62 -2.326 -0.956 1 93.38 76 GLY A O 1
ATOM 548 N N . SER A 1 77 ? 2.205 -3.973 -0.756 1 94.56 77 SER A N 1
ATOM 549 C CA . SER A 1 77 ? 1.743 -4.559 0.498 1 94.56 77 SER A CA 1
ATOM 550 C C . SER A 1 77 ? 2.914 -4.91 1.408 1 94.56 77 SER A C 1
ATOM 552 O O . SER A 1 77 ? 4.008 -4.359 1.265 1 94.56 77 SER A O 1
ATOM 554 N N . CYS A 1 78 ? 2.686 -5.711 2.408 1 94.12 78 CYS A N 1
ATOM 555 C CA . CYS A 1 78 ? 3.711 -5.988 3.406 1 94.12 78 CYS A CA 1
ATOM 556 C C . CYS A 1 78 ? 4.672 -7.066 2.918 1 94.12 78 CYS A C 1
ATOM 558 O O . CYS A 1 78 ? 5.746 -7.25 3.49 1 94.12 78 CYS A O 1
ATOM 560 N N . HIS A 1 79 ? 4.348 -7.773 1.882 1 97.56 79 HIS A N 1
ATOM 561 C CA . HIS A 1 79 ? 5.238 -8.797 1.348 1 97.56 79 HIS A CA 1
ATOM 562 C C . HIS A 1 79 ? 5.023 -8.984 -0.151 1 97.56 79 HIS A C 1
ATOM 564 O O . HIS A 1 79 ? 3.988 -8.594 -0.689 1 97.56 79 HIS A O 1
ATOM 570 N N . THR A 1 80 ? 6.016 -9.57 -0.777 1 98.31 80 THR A N 1
ATOM 571 C CA . THR A 1 80 ? 6.016 -9.945 -2.188 1 98.31 80 THR A CA 1
ATOM 572 C C . THR A 1 80 ? 6.383 -11.414 -2.359 1 98.31 80 THR A C 1
ATOM 574 O O . THR A 1 80 ? 7.355 -11.891 -1.768 1 98.31 80 THR A O 1
ATOM 577 N N . VAL A 1 81 ? 5.586 -12.141 -3.119 1 98.88 81 VAL A N 1
ATOM 578 C CA . VAL A 1 81 ? 5.867 -13.547 -3.396 1 98.88 81 VAL A CA 1
ATOM 579 C C . VAL A 1 81 ? 6.238 -13.719 -4.867 1 98.88 81 VAL A C 1
ATOM 581 O O . VAL A 1 81 ? 5.586 -13.164 -5.75 1 98.88 81 VAL A O 1
ATOM 584 N N . THR A 1 82 ? 7.32 -14.438 -5.113 1 98.88 82 THR A N 1
ATOM 585 C CA . THR A 1 82 ? 7.594 -14.953 -6.449 1 98.88 82 THR A CA 1
ATOM 586 C C . THR A 1 82 ? 7.27 -16.438 -6.535 1 98.88 82 THR A C 1
ATOM 588 O O . THR A 1 82 ? 7.652 -17.219 -5.656 1 98.88 82 THR A O 1
ATOM 591 N N . MET A 1 83 ? 6.523 -16.797 -7.512 1 98.44 83 MET A N 1
ATOM 592 C CA . MET A 1 83 ? 6.012 -18.156 -7.664 1 98.44 83 MET A CA 1
ATOM 593 C C . MET A 1 83 ? 5.789 -18.484 -9.141 1 98.44 83 MET A C 1
ATOM 595 O O . MET A 1 83 ? 4.941 -17.891 -9.797 1 98.44 83 MET A O 1
ATOM 599 N N . GLY A 1 84 ? 6.5 -19.547 -9.586 1 97.56 84 GLY A N 1
ATOM 600 C CA . GLY A 1 84 ? 6.465 -19.75 -11.023 1 97.56 84 GLY A CA 1
ATOM 601 C C . GLY A 1 84 ? 6.895 -18.531 -11.82 1 97.56 84 GLY A C 1
ATOM 602 O O . GLY A 1 84 ? 7.953 -17.969 -11.562 1 97.56 84 GLY A O 1
ATOM 603 N N . ASP A 1 85 ? 6.074 -18.172 -12.734 1 97.56 85 ASP A N 1
ATOM 604 C CA . ASP A 1 85 ? 6.406 -17.047 -13.609 1 97.56 85 ASP A CA 1
ATOM 605 C C . ASP A 1 85 ? 5.754 -15.766 -13.109 1 97.56 85 ASP A C 1
ATOM 607 O O . ASP A 1 85 ? 5.797 -14.734 -13.789 1 97.56 85 ASP A O 1
ATOM 611 N N . TYR A 1 86 ? 5.203 -15.898 -11.891 1 98.81 86 TYR A N 1
ATOM 612 C CA . TYR A 1 86 ? 4.375 -14.766 -11.477 1 98.81 86 TYR A CA 1
ATOM 613 C C . TYR A 1 86 ? 4.875 -14.18 -10.164 1 98.81 86 TYR A C 1
ATOM 615 O O . TYR A 1 86 ? 5.57 -14.852 -9.398 1 98.81 86 TYR A O 1
ATOM 623 N N . VAL A 1 87 ? 4.527 -12.922 -9.992 1 98.88 87 VAL A N 1
ATOM 624 C CA . VAL A 1 87 ? 4.66 -12.203 -8.727 1 98.88 87 VAL A CA 1
ATOM 625 C C . VAL A 1 87 ? 3.293 -12.07 -8.062 1 98.88 87 VAL A C 1
ATOM 627 O O . VAL A 1 87 ? 2.309 -11.727 -8.727 1 98.88 87 VAL A O 1
ATOM 630 N N . ILE A 1 88 ? 3.225 -12.383 -6.824 1 98.88 88 ILE A N 1
ATOM 631 C CA . ILE A 1 88 ? 2.021 -12.195 -6.02 1 98.88 88 ILE A CA 1
ATOM 632 C C . ILE A 1 88 ? 2.295 -11.172 -4.918 1 98.88 88 ILE A C 1
ATOM 634 O O . ILE A 1 88 ? 3.061 -11.445 -3.99 1 98.88 88 ILE A O 1
ATOM 638 N N . GLU A 1 89 ? 1.651 -10 -5.023 1 98.5 89 GLU A N 1
ATOM 639 C CA . GLU A 1 89 ? 1.883 -8.922 -4.07 1 98.5 89 GLU A CA 1
ATOM 640 C C . GLU A 1 89 ? 0.803 -8.891 -2.994 1 98.5 89 GLU A C 1
ATOM 642 O O . GLU A 1 89 ? -0.375 -8.68 -3.291 1 98.5 89 GLU A O 1
ATOM 647 N N . GLY A 1 90 ? 1.278 -9.148 -1.746 1 98.06 90 GLY A N 1
ATOM 648 C CA . GLY A 1 90 ? 0.404 -8.93 -0.603 1 98.06 90 GLY A CA 1
ATOM 649 C C . GLY A 1 90 ? -0.471 -10.133 -0.289 1 98.06 90 GLY A C 1
ATOM 650 O O . GLY A 1 90 ? -0.176 -11.25 -0.712 1 98.06 90 GLY A O 1
ATOM 651 N N . HIS A 1 91 ? -1.541 -9.93 0.517 1 98.12 91 HIS A N 1
ATOM 652 C CA . HIS A 1 91 ? -2.426 -10.953 1.063 1 98.12 91 HIS A CA 1
ATOM 653 C C . HIS A 1 91 ? -3.523 -11.32 0.071 1 98.12 91 HIS A C 1
ATOM 655 O O . HIS A 1 91 ? -4.711 -11.219 0.387 1 98.12 91 HIS A O 1
ATOM 661 N N . VAL A 1 92 ? -3.082 -11.789 -1.021 1 98.75 92 VAL A N 1
ATOM 662 C CA . VAL A 1 92 ? -3.992 -12.164 -2.1 1 98.75 92 VAL A CA 1
ATOM 663 C C . VAL A 1 92 ? -4.742 -13.438 -1.722 1 98.75 92 VAL A C 1
ATOM 665 O O . VAL A 1 92 ? -4.125 -14.445 -1.359 1 98.75 92 VAL A O 1
ATOM 668 N N . PRO A 1 93 ? -6.082 -13.375 -1.793 1 98.56 93 PRO A N 1
ATOM 669 C CA . PRO A 1 93 ? -6.84 -14.594 -1.509 1 98.56 93 PRO A CA 1
ATOM 670 C C . PRO A 1 93 ? -6.418 -15.766 -2.387 1 98.56 93 PRO A C 1
ATOM 672 O O . PRO A 1 93 ? -6.117 -15.586 -3.568 1 98.56 93 PRO A O 1
ATOM 675 N N . MET A 1 94 ? -6.543 -17 -1.831 1 98.19 94 MET A N 1
ATOM 676 C CA . MET A 1 94 ? -6.031 -18.172 -2.523 1 98.19 94 MET A CA 1
ATOM 677 C C . MET A 1 94 ? -6.836 -18.453 -3.787 1 98.19 94 MET A C 1
ATOM 679 O O . MET A 1 94 ? -6.293 -18.938 -4.777 1 98.19 94 MET A O 1
ATOM 683 N N . ALA A 1 95 ? -8.133 -18.078 -3.766 1 97.5 95 ALA A N 1
ATOM 684 C CA . ALA A 1 95 ? -8.945 -18.25 -4.965 1 97.5 95 ALA A CA 1
ATOM 685 C C . ALA A 1 95 ? -8.359 -17.484 -6.145 1 97.5 95 ALA A C 1
ATOM 687 O O . ALA A 1 95 ? -8.43 -17.953 -7.289 1 97.5 95 ALA A O 1
ATOM 688 N N . ALA A 1 96 ? -7.82 -16.344 -5.898 1 98.56 96 ALA A N 1
ATOM 689 C CA . ALA A 1 96 ? -7.203 -15.539 -6.953 1 98.56 96 ALA A CA 1
ATOM 690 C C . ALA A 1 96 ? -5.883 -16.156 -7.402 1 98.56 96 ALA A C 1
ATOM 692 O O . ALA A 1 96 ? -5.566 -16.156 -8.594 1 98.56 96 ALA A O 1
ATOM 693 N N . VAL A 1 97 ? -5.133 -16.672 -6.496 1 98.62 97 VAL A N 1
ATOM 694 C CA . VAL A 1 97 ? -3.875 -17.344 -6.82 1 98.62 97 VAL A CA 1
ATOM 695 C C . VAL A 1 97 ? -4.148 -18.562 -7.691 1 98.62 97 VAL A C 1
ATOM 697 O O . VAL A 1 97 ? -3.486 -18.766 -8.711 1 98.62 97 VAL A O 1
ATOM 700 N N . GLU A 1 98 ? -5.09 -19.328 -7.305 1 97.5 98 GLU A N 1
ATOM 701 C CA . GLU A 1 98 ? -5.453 -20.516 -8.07 1 97.5 98 GLU A CA 1
ATOM 702 C C . GLU A 1 98 ? -5.914 -20.141 -9.477 1 97.5 98 GLU A C 1
ATOM 704 O O . GLU A 1 98 ? -5.512 -20.781 -10.453 1 97.5 98 GLU A O 1
ATOM 709 N N . ARG A 1 99 ? -6.742 -19.141 -9.539 1 98 99 ARG A N 1
ATOM 710 C CA . ARG A 1 99 ? -7.203 -18.688 -10.844 1 98 99 ARG A CA 1
ATOM 711 C C . ARG A 1 99 ? -6.035 -18.266 -11.727 1 98 99 ARG A C 1
ATOM 713 O O . ARG A 1 99 ? -6.016 -18.562 -12.93 1 98 99 ARG A O 1
ATOM 720 N N . LEU A 1 100 ? -5.086 -17.562 -11.141 1 98.56 100 LEU A N 1
ATOM 721 C CA . LEU A 1 100 ? -3.896 -17.125 -11.867 1 98.56 100 LEU A CA 1
ATOM 722 C C . LEU A 1 100 ? -3.195 -18.297 -12.539 1 98.56 100 LEU A C 1
ATOM 724 O O . LEU A 1 100 ? -2.885 -18.234 -13.727 1 98.56 100 LEU A O 1
ATOM 728 N N . PHE A 1 101 ? -3.021 -19.359 -11.805 1 97.81 101 PHE A N 1
ATOM 729 C CA . PHE A 1 101 ? -2.225 -20.469 -12.32 1 97.81 101 PHE A CA 1
ATOM 730 C C . PHE A 1 101 ? -3.08 -21.406 -13.164 1 97.81 101 PHE A C 1
ATOM 732 O O . PHE A 1 101 ? -2.553 -22.234 -13.906 1 97.81 101 PHE A O 1
ATOM 739 N N . GLU A 1 102 ? -4.371 -21.281 -13.031 1 96.62 102 GLU A N 1
ATOM 740 C CA . GLU A 1 102 ? -5.27 -21.969 -13.945 1 96.62 102 GLU A CA 1
ATOM 741 C C . GLU A 1 102 ? -5.289 -21.297 -15.312 1 96.62 102 GLU A C 1
ATOM 743 O O . GLU A 1 102 ? -5.188 -21.969 -16.344 1 96.62 102 GLU A O 1
ATOM 748 N N . GLU A 1 103 ? -5.355 -20.016 -15.305 1 97.38 103 GLU A N 1
ATOM 749 C CA . GLU A 1 103 ? -5.539 -19.266 -16.547 1 97.38 103 GLU A CA 1
ATOM 750 C C . GLU A 1 103 ? -4.199 -18.953 -17.203 1 97.38 103 GLU A C 1
ATOM 752 O O . GLU A 1 103 ? -4.125 -18.781 -18.422 1 97.38 103 GLU A O 1
ATOM 757 N N . ARG A 1 104 ? -3.195 -18.734 -16.422 1 97.81 104 ARG A N 1
ATOM 758 C CA . ARG A 1 104 ? -1.829 -18.453 -16.844 1 97.81 104 ARG A CA 1
ATOM 759 C C . ARG A 1 104 ? -1.795 -17.297 -17.844 1 97.81 104 ARG A C 1
ATOM 761 O O . ARG A 1 104 ? -1.222 -17.422 -18.938 1 97.81 104 ARG A O 1
ATOM 768 N N . PRO A 1 105 ? -2.428 -16.219 -17.5 1 98.25 105 PRO A N 1
ATOM 769 C CA . PRO A 1 105 ? -2.418 -15.086 -18.406 1 98.25 105 PRO A CA 1
ATOM 770 C C . PRO A 1 105 ? -1.016 -14.516 -18.641 1 98.25 105 PRO A C 1
ATOM 772 O O . PRO A 1 105 ? -0.11 -14.766 -17.844 1 98.25 105 PRO A O 1
ATOM 775 N N . ALA A 1 106 ? -0.807 -13.773 -19.703 1 98.38 106 ALA A N 1
ATOM 776 C CA . ALA A 1 106 ? 0.474 -13.148 -20.031 1 98.38 106 ALA A CA 1
ATOM 777 C C . ALA A 1 106 ? 0.652 -11.844 -19.25 1 98.38 106 ALA A C 1
ATOM 779 O O . ALA A 1 106 ? 0.64 -10.766 -19.844 1 98.38 106 ALA A O 1
ATOM 780 N N . ILE A 1 107 ? 0.875 -11.953 -18.016 1 98.75 107 ILE A N 1
ATOM 781 C CA . ILE A 1 107 ? 1.083 -10.82 -17.109 1 98.75 107 ILE A CA 1
ATOM 782 C C . ILE A 1 107 ? 2.279 -11.102 -16.203 1 98.75 107 ILE A C 1
ATOM 784 O O . ILE A 1 107 ? 2.818 -12.211 -16.203 1 98.75 107 ILE A O 1
ATOM 788 N N . ASP A 1 108 ? 2.664 -10.07 -15.445 1 98.81 108 ASP A N 1
ATOM 789 C CA . ASP A 1 108 ? 3.781 -10.234 -14.523 1 98.81 108 ASP A CA 1
ATOM 790 C C . ASP A 1 108 ? 3.312 -10.82 -13.195 1 98.81 108 ASP A C 1
ATOM 792 O O . ASP A 1 108 ? 4.066 -11.531 -12.523 1 98.81 108 ASP A O 1
ATOM 796 N N . GLY A 1 109 ? 2.082 -10.438 -12.836 1 98.88 109 GLY A N 1
ATOM 797 C CA . GLY A 1 109 ? 1.598 -10.93 -11.555 1 98.88 109 GLY A CA 1
ATOM 798 C C . GLY A 1 109 ? 0.264 -10.328 -11.148 1 98.88 109 GLY A C 1
ATOM 799 O O . GLY A 1 109 ? -0.389 -9.664 -11.953 1 98.88 109 GLY A O 1
ATOM 800 N N . ILE A 1 110 ? -0.163 -10.609 -9.93 1 98.94 110 ILE A N 1
ATOM 801 C CA . ILE A 1 110 ? -1.359 -10.055 -9.312 1 98.94 110 ILE A CA 1
ATOM 802 C C . ILE A 1 110 ? -1.025 -9.555 -7.906 1 98.94 110 ILE A C 1
ATOM 804 O O . ILE A 1 110 ? 0.034 -9.875 -7.363 1 98.94 110 ILE A O 1
ATOM 808 N N . GLY A 1 111 ? -1.913 -8.711 -7.41 1 98.56 111 GLY A N 1
ATOM 809 C CA . GLY A 1 111 ? -1.67 -8.188 -6.078 1 98.56 111 GLY A CA 1
ATOM 810 C C . GLY A 1 111 ? -2.924 -7.656 -5.406 1 98.56 111 GLY A C 1
ATOM 811 O O . GLY A 1 111 ? -3.961 -7.5 -6.055 1 98.56 111 GLY A O 1
ATOM 812 N N . LEU A 1 112 ? -2.832 -7.465 -4.168 1 97.44 112 LEU A N 1
ATOM 813 C CA . LEU A 1 112 ? -3.779 -6.754 -3.314 1 97.44 112 LEU A CA 1
ATOM 814 C C . LEU A 1 112 ? -3.059 -5.742 -2.43 1 97.44 112 LEU A C 1
ATOM 816 O O . LEU A 1 112 ? -2.271 -6.12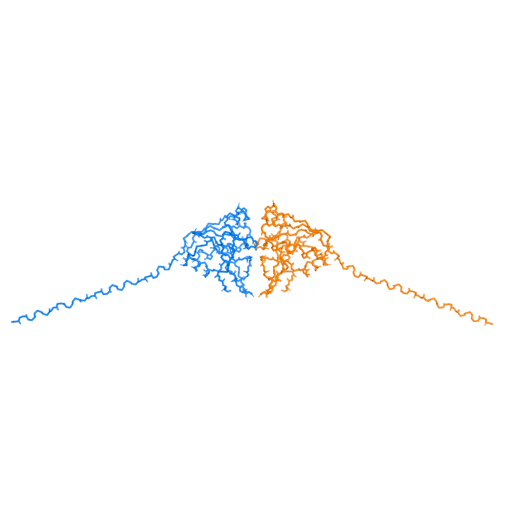1 -1.559 1 97.44 112 LEU A O 1
ATOM 820 N N . SER A 1 113 ? -3.357 -4.496 -2.682 1 94.25 113 SER A N 1
ATOM 821 C CA . SER A 1 113 ? -2.635 -3.43 -1.994 1 94.25 113 SER A CA 1
ATOM 822 C C . SER A 1 113 ? -3.01 -3.373 -0.517 1 94.25 113 SER A C 1
ATOM 824 O O . SER A 1 113 ? -4.148 -3.662 -0.148 1 94.25 113 SER A O 1
ATOM 826 N N . GLY A 1 114 ? -2.039 -2.963 0.269 1 91.69 114 GLY A N 1
ATOM 827 C CA . GLY A 1 114 ? -2.279 -2.773 1.69 1 91.69 114 GLY A CA 1
ATOM 828 C C . GLY A 1 114 ? -2.318 -4.074 2.467 1 91.69 114 GLY A C 1
ATOM 829 O O . GLY A 1 114 ? -1.645 -5.043 2.105 1 91.69 114 GLY A O 1
ATOM 830 N N . MET A 1 115 ? -2.975 -3.971 3.627 1 91.25 115 MET A N 1
ATOM 831 C CA . MET A 1 115 ? -3.141 -5.105 4.535 1 91.25 115 MET A CA 1
ATOM 832 C C . MET A 1 115 ? -4.59 -5.227 4.992 1 91.25 115 MET A C 1
ATOM 834 O O . MET A 1 115 ? -4.875 -5.137 6.188 1 91.25 115 MET A O 1
ATOM 838 N N . PRO A 1 116 ? -5.414 -5.527 4.062 1 91.44 116 PRO A N 1
ATOM 839 C CA . PRO A 1 116 ? -6.82 -5.598 4.461 1 91.44 116 PRO A CA 1
ATOM 840 C C . PRO A 1 116 ? -7.117 -6.781 5.379 1 91.44 116 PRO A C 1
ATOM 842 O O . PRO A 1 116 ? -6.699 -7.906 5.09 1 91.44 116 PRO A O 1
ATOM 845 N N . VAL A 1 117 ? -7.918 -6.512 6.375 1 90.44 117 VAL A N 1
ATOM 846 C CA . VAL A 1 117 ? -8.336 -7.543 7.32 1 90.44 117 VAL A CA 1
ATOM 847 C C . VAL A 1 117 ? -9.273 -8.531 6.629 1 90.44 117 VAL A C 1
ATOM 849 O O . VAL A 1 117 ? -9.992 -8.164 5.699 1 90.44 117 VAL A O 1
ATOM 852 N N . GLY A 1 118 ? -9.25 -9.758 6.992 1 95.31 118 GLY A N 1
ATOM 853 C CA . GLY A 1 118 ? -10.102 -10.797 6.434 1 95.31 118 GLY A CA 1
ATOM 854 C C . GLY A 1 118 ? -9.453 -11.547 5.289 1 95.31 118 GLY A C 1
ATOM 855 O O . GLY A 1 118 ? -10.102 -12.359 4.625 1 95.31 118 GLY A O 1
ATOM 856 N N . THR A 1 119 ? -8.211 -11.258 5.098 1 96.81 119 THR A N 1
ATOM 857 C CA . THR A 1 119 ? -7.469 -11.93 4.035 1 96.81 119 THR A CA 1
ATOM 858 C C . THR A 1 119 ? -6.535 -12.984 4.617 1 96.81 119 THR A C 1
ATOM 860 O O . THR A 1 119 ? -6.328 -13.039 5.832 1 96.81 119 THR A O 1
ATOM 863 N N . PRO A 1 120 ? -5.977 -13.898 3.746 1 97.94 120 PRO A N 1
ATOM 864 C CA . PRO A 1 120 ? -5.062 -14.914 4.27 1 97.94 120 PRO A CA 1
ATOM 865 C C . PRO A 1 120 ? -3.898 -14.32 5.055 1 97.94 120 PRO A C 1
ATOM 867 O O . PRO A 1 120 ? -3.16 -13.484 4.531 1 97.94 120 PRO A O 1
ATOM 870 N N . GLY A 1 121 ? -3.805 -14.75 6.27 1 96.94 121 GLY A N 1
ATOM 871 C CA . GLY A 1 121 ? -2.748 -14.242 7.129 1 96.94 121 GLY A CA 1
ATOM 872 C C . GLY A 1 121 ? -3.182 -13.055 7.965 1 96.94 121 GLY A C 1
ATOM 873 O O . GLY A 1 121 ? -2.467 -12.641 8.883 1 96.94 121 GLY A O 1
ATOM 874 N N . MET A 1 122 ? -4.285 -12.492 7.617 1 95.31 122 MET A N 1
ATOM 875 C CA . MET A 1 122 ? -4.883 -11.367 8.336 1 95.31 122 MET A CA 1
ATOM 876 C C . MET A 1 122 ? -6.312 -11.688 8.75 1 95.31 122 MET A C 1
ATOM 878 O O . MET A 1 122 ? -7.266 -11.242 8.102 1 95.31 122 MET A O 1
ATOM 882 N N . PRO A 1 123 ? -6.473 -12.359 9.844 1 94.12 123 PRO A N 1
ATOM 883 C CA . PRO A 1 123 ? -7.816 -12.797 10.242 1 94.12 123 PRO A CA 1
ATOM 884 C C . PRO A 1 123 ? -8.719 -11.625 10.625 1 94.12 123 PRO A C 1
ATOM 886 O O . PRO A 1 123 ? -8.234 -10.539 10.945 1 94.12 123 PRO A O 1
ATOM 889 N N . GLY A 1 124 ? -10.117 -11.906 10.625 1 94.25 124 GLY A N 1
ATOM 890 C CA . GLY A 1 124 ? -11.141 -10.914 10.914 1 94.25 124 GLY A CA 1
ATOM 891 C C . GLY A 1 124 ? -12.195 -10.82 9.828 1 94.25 124 GLY A C 1
ATOM 892 O O . GLY A 1 124 ? -12.117 -11.516 8.812 1 94.25 124 GLY A O 1
ATOM 893 N N . PRO A 1 125 ? -13.094 -9.914 10.078 1 93.44 125 PRO A N 1
ATOM 894 C CA . PRO A 1 125 ? -14.18 -9.789 9.094 1 93.44 125 PRO A CA 1
ATOM 895 C C . PRO A 1 125 ? -13.766 -8.992 7.859 1 93.44 125 PRO A C 1
ATOM 897 O O . PRO A 1 125 ? -12.992 -8.031 7.965 1 93.44 125 PRO A O 1
ATOM 900 N N . GLN A 1 126 ? -14.234 -9.414 6.746 1 90.75 126 GLN A N 1
ATOM 901 C CA . GLN A 1 126 ? -14.07 -8.617 5.531 1 90.75 126 GLN A CA 1
ATOM 902 C C . GLN A 1 126 ? -14.898 -7.34 5.594 1 90.75 126 GLN A C 1
ATOM 904 O O . GLN A 1 126 ? -16.109 -7.391 5.785 1 90.75 126 GLN A O 1
ATOM 909 N N . ARG A 1 127 ? -14.273 -6.262 5.418 1 81.38 127 ARG A N 1
ATOM 910 C CA . ARG A 1 127 ? -14.953 -4.984 5.59 1 81.38 127 ARG A CA 1
ATOM 911 C C . ARG A 1 127 ? -15.297 -4.355 4.242 1 81.38 127 ARG A C 1
ATOM 913 O O . ARG A 1 127 ? -16.172 -3.494 4.156 1 81.38 127 ARG A O 1
ATOM 920 N N . SER A 1 128 ? -14.617 -4.715 3.232 1 83.69 128 SER A N 1
ATOM 921 C CA . SER A 1 128 ? -14.812 -4.23 1.87 1 83.69 128 SER A CA 1
ATOM 922 C C . SER A 1 128 ? -14.375 -5.273 0.845 1 83.69 128 SER A C 1
ATOM 924 O O . SER A 1 128 ? -13.641 -6.207 1.178 1 83.69 128 SER A O 1
ATOM 926 N N . PRO A 1 129 ? -14.898 -5.129 -0.387 1 90.44 129 PRO A N 1
ATOM 927 C CA . PRO A 1 129 ? -14.43 -6.062 -1.412 1 90.44 129 PRO A CA 1
ATOM 928 C C . PRO A 1 129 ? -12.914 -6.027 -1.591 1 90.44 129 PRO A C 1
ATOM 930 O O . PRO A 1 129 ? -12.305 -4.961 -1.494 1 90.44 129 PRO A O 1
ATOM 933 N N . TYR A 1 130 ? -12.359 -7.195 -1.767 1 94.94 130 TYR A N 1
ATOM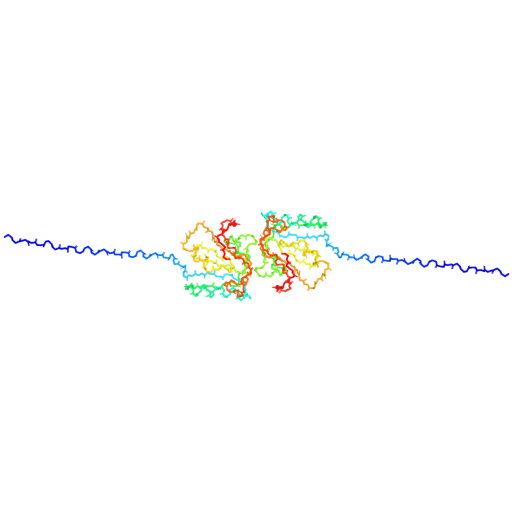 934 C CA . TYR A 1 130 ? -10.953 -7.285 -2.123 1 94.94 130 TYR A CA 1
ATOM 935 C C . TYR A 1 130 ? -10.75 -7.074 -3.619 1 94.94 130 TYR A C 1
ATOM 937 O O . TYR A 1 130 ? -11.141 -7.918 -4.43 1 94.94 130 TYR A O 1
ATOM 945 N N . GLU A 1 131 ? -10.172 -5.988 -3.975 1 93.81 131 GLU A N 1
ATOM 946 C CA . GLU A 1 131 ? -9.914 -5.68 -5.379 1 93.81 131 GLU A CA 1
ATOM 947 C C . GLU A 1 131 ? -8.523 -6.145 -5.801 1 93.81 131 GLU A C 1
ATOM 949 O O . GLU A 1 131 ? -7.566 -5.367 -5.77 1 93.81 131 GLU A O 1
ATOM 954 N N . VAL A 1 132 ? -8.492 -7.336 -6.277 1 98.25 132 VAL A N 1
ATOM 955 C CA . VAL A 1 132 ? -7.227 -7.891 -6.746 1 98.25 132 VAL A CA 1
ATOM 956 C C . VAL A 1 132 ? -6.898 -7.332 -8.133 1 98.25 132 VAL A C 1
ATOM 958 O O . VAL A 1 132 ? -7.746 -7.34 -9.023 1 98.25 132 VAL A O 1
ATOM 961 N N . TYR A 1 133 ? -5.691 -6.859 -8.273 1 97.62 133 TYR A N 1
ATOM 962 C CA . TYR A 1 133 ? -5.27 -6.293 -9.555 1 97.62 133 TYR A CA 1
ATOM 963 C C . TYR A 1 133 ? -4.258 -7.199 -10.242 1 97.62 133 TYR A C 1
ATOM 965 O O . TYR A 1 133 ? -3.615 -8.031 -9.594 1 97.62 133 TYR A O 1
ATOM 973 N N . GLN A 1 134 ? -4.195 -7.117 -11.547 1 98.81 134 GLN A N 1
ATOM 974 C CA . GLN A 1 134 ? -3.086 -7.648 -12.336 1 98.81 134 GLN A CA 1
ATOM 975 C C . GLN A 1 134 ? -2.152 -6.531 -12.789 1 98.81 134 GLN A C 1
ATOM 977 O O . GLN A 1 134 ? -2.527 -5.355 -12.773 1 98.81 134 GLN A O 1
ATOM 982 N N . PHE A 1 135 ? -0.908 -6.922 -13.125 1 98.38 135 PHE A N 1
ATOM 983 C CA . PHE A 1 135 ? -0.031 -5.855 -13.586 1 98.38 135 PHE A CA 1
ATOM 984 C C . PHE A 1 135 ? 0.979 -6.383 -14.602 1 98.38 135 PHE A C 1
ATOM 986 O O . PHE A 1 135 ? 1.357 -7.555 -14.547 1 98.38 135 PHE A O 1
ATOM 993 N N . THR A 1 136 ? 1.32 -5.574 -15.523 1 98.12 136 THR A N 1
ATOM 994 C CA . THR A 1 136 ? 2.357 -5.727 -16.531 1 98.12 136 THR A CA 1
ATOM 995 C C . THR A 1 136 ? 3.133 -4.426 -16.719 1 98.12 136 THR A C 1
ATOM 997 O O . THR A 1 136 ? 2.535 -3.355 -16.844 1 98.12 136 THR A O 1
ATOM 1000 N N . ASP A 1 137 ? 4.43 -4.504 -16.672 1 94.75 137 ASP A N 1
ATOM 1001 C CA . ASP A 1 137 ? 5.262 -3.322 -16.875 1 94.75 137 ASP A CA 1
ATOM 1002 C C . ASP A 1 137 ? 4.836 -2.186 -15.953 1 94.75 137 ASP A C 1
ATOM 1004 O O . ASP A 1 137 ? 4.645 -1.052 -16.391 1 94.75 137 ASP A O 1
ATOM 1008 N N . ARG A 1 138 ? 4.484 -2.518 -14.711 1 91.44 138 ARG A N 1
ATOM 1009 C CA . ARG A 1 138 ? 4.188 -1.597 -13.617 1 91.44 138 ARG A CA 1
ATOM 1010 C C . ARG A 1 138 ? 2.85 -0.897 -13.844 1 91.44 138 ARG A C 1
ATOM 1012 O O . ARG A 1 138 ? 2.535 0.084 -13.164 1 91.44 138 ARG A O 1
ATOM 1019 N N . GLN A 1 139 ? 2.162 -1.459 -14.82 1 92.5 139 GLN A N 1
ATOM 1020 C CA . GLN A 1 139 ? 0.809 -0.962 -15.047 1 92.5 139 GLN A CA 1
ATOM 1021 C C . GLN A 1 139 ? -0.234 -1.956 -14.547 1 92.5 139 GLN A C 1
ATOM 1023 O O . GLN A 1 139 ? -0.147 -3.152 -14.828 1 92.5 139 GLN A O 1
ATOM 1028 N N . ASP A 1 140 ? -1.16 -1.384 -13.719 1 94.31 140 ASP A N 1
ATOM 1029 C CA . ASP A 1 140 ? -2.146 -2.291 -13.141 1 94.31 140 ASP A CA 1
ATOM 1030 C C . ASP A 1 140 ? -3.447 -2.271 -13.938 1 94.31 140 ASP A C 1
ATOM 1032 O O . ASP A 1 140 ? -3.711 -1.325 -14.68 1 94.31 140 ASP A O 1
ATOM 1036 N N . ALA A 1 141 ? -4.246 -3.346 -13.852 1 96.56 141 ALA A N 1
ATOM 1037 C CA . ALA A 1 141 ? -5.609 -3.529 -14.336 1 96.56 141 ALA A CA 1
ATOM 1038 C C . ALA A 1 141 ? -6.402 -4.453 -13.414 1 96.56 141 ALA A C 1
ATOM 1040 O O . ALA A 1 141 ? -5.82 -5.211 -12.633 1 96.56 141 ALA A O 1
ATOM 1041 N N . PRO A 1 142 ? -7.688 -4.328 -13.391 1 96.12 142 PRO A N 1
ATOM 1042 C CA . PRO A 1 142 ? -8.461 -5.246 -12.547 1 96.12 142 PRO A CA 1
ATOM 1043 C C . PRO A 1 142 ? -8.234 -6.711 -12.914 1 96.12 142 PRO A C 1
ATOM 1045 O O . PRO A 1 142 ? -8.094 -7.043 -14.094 1 96.12 142 PRO A O 1
ATOM 1048 N N . PHE A 1 143 ? -8.164 -7.488 -11.961 1 98.44 143 PHE A N 1
ATOM 1049 C CA . PHE A 1 143 ? -8.078 -8.93 -12.164 1 98.44 143 PHE A CA 1
ATOM 1050 C C . PHE A 1 143 ? -9.359 -9.617 -11.703 1 98.44 143 PHE A C 1
ATOM 1052 O O . PHE A 1 143 ? -10.047 -10.266 -12.5 1 98.44 143 PHE A O 1
ATOM 1059 N N . MET A 1 144 ? -9.617 -9.438 -10.445 1 97.12 144 MET A N 1
ATOM 1060 C CA . MET A 1 144 ? -10.883 -9.93 -9.914 1 97.12 144 MET A CA 1
ATOM 1061 C C . MET A 1 144 ? -11.227 -9.25 -8.594 1 97.12 144 MET A C 1
ATOM 1063 O O . MET A 1 144 ? -10.336 -8.727 -7.914 1 97.12 144 MET A O 1
ATOM 1067 N N . THR A 1 145 ? -12.562 -9.273 -8.297 1 95.19 145 THR A N 1
ATOM 1068 C CA . THR A 1 145 ? -13.062 -8.75 -7.027 1 95.19 145 THR A CA 1
ATOM 1069 C C . THR A 1 145 ? -13.688 -9.867 -6.199 1 95.19 145 THR A C 1
ATOM 1071 O O . THR A 1 145 ? -14.445 -10.688 -6.727 1 95.19 145 THR A O 1
ATOM 1074 N N . LEU A 1 146 ? -13.328 -9.922 -4.965 1 94.62 146 LEU A N 1
ATOM 1075 C CA . LEU A 1 146 ? -13.844 -10.945 -4.062 1 94.62 146 LEU A CA 1
ATOM 1076 C C . LEU A 1 146 ? -14.5 -10.32 -2.84 1 94.62 146 LEU A C 1
ATOM 1078 O O . LEU A 1 146 ? -14.125 -9.227 -2.422 1 94.62 146 LEU A O 1
ATOM 1082 N N . MET B 1 1 ? -27.531 71.688 46.719 1 38.53 1 MET B N 1
ATOM 1083 C CA . MET B 1 1 ? -27.078 70.312 46.812 1 38.53 1 MET B CA 1
ATOM 1084 C C . MET B 1 1 ? -26.984 69.688 45.406 1 38.53 1 MET B C 1
ATOM 1086 O O . MET B 1 1 ? -28 69.438 44.781 1 38.53 1 MET B O 1
ATOM 1090 N N . SER B 1 2 ? -25.906 70.125 44.594 1 47.78 2 SER B N 1
ATOM 1091 C CA . SER B 1 2 ? -25.516 69.75 43.219 1 47.78 2 SER B CA 1
ATOM 1092 C C . SER B 1 2 ? -25.312 68.25 43.094 1 47.78 2 SER B C 1
ATOM 1094 O O . SER B 1 2 ? -24.5 67.688 43.812 1 47.78 2 SER B O 1
ATOM 1096 N N . ARG B 1 3 ? -26.406 67.5 42.906 1 49.97 3 ARG B N 1
ATOM 1097 C CA . ARG B 1 3 ? -26.422 66.062 42.656 1 49.97 3 ARG B CA 1
ATOM 1098 C C . ARG B 1 3 ? -25.484 65.688 41.5 1 49.97 3 ARG B C 1
ATOM 1100 O O . ARG B 1 3 ? -25.766 66.062 40.344 1 49.97 3 ARG B O 1
ATOM 1107 N N . LEU B 1 4 ? -24.156 65.875 41.75 1 53.91 4 LEU B N 1
ATOM 1108 C CA . LEU B 1 4 ? -23.203 65.375 40.75 1 53.91 4 LEU B CA 1
ATOM 1109 C C . LEU B 1 4 ? -23.5 63.969 40.312 1 53.91 4 LEU B C 1
ATOM 1111 O O . LEU B 1 4 ? -23.578 63.062 41.156 1 53.91 4 LEU B O 1
ATOM 1115 N N . THR B 1 5 ? -24.281 63.719 39.219 1 58.34 5 THR B N 1
ATOM 1116 C CA . THR B 1 5 ? -24.547 62.469 38.562 1 58.34 5 THR B CA 1
ATOM 1117 C C . THR B 1 5 ? -23.234 61.75 38.219 1 58.34 5 THR B C 1
ATOM 1119 O O . THR B 1 5 ? -22.328 62.375 37.625 1 58.34 5 THR B O 1
ATOM 1122 N N . PRO B 1 6 ? -22.766 60.719 38.938 1 59.5 6 PRO B N 1
ATOM 1123 C CA . PRO B 1 6 ? -21.531 60.031 38.594 1 59.5 6 PRO B CA 1
ATOM 1124 C C . PRO B 1 6 ? -21.469 59.594 37.156 1 59.5 6 PRO B C 1
ATOM 1126 O O . PRO B 1 6 ? -22.516 59.312 36.531 1 59.5 6 PRO B O 1
ATOM 1129 N N . PRO B 1 7 ? -20.484 60.031 36.344 1 58.25 7 PRO B N 1
ATOM 1130 C CA . PRO B 1 7 ? -20.344 59.594 34.969 1 58.25 7 PRO B CA 1
ATOM 1131 C C . PRO B 1 7 ? -20.422 58.062 34.844 1 58.25 7 PRO B C 1
ATOM 1133 O O . PRO B 1 7 ? -20.016 57.344 35.781 1 58.25 7 PRO B O 1
ATOM 1136 N N . LEU B 1 8 ? -21.438 57.5 34.281 1 55.19 8 LEU B N 1
ATOM 1137 C CA . LEU B 1 8 ? -21.531 56.094 33.844 1 55.19 8 LEU B CA 1
ATOM 1138 C C . LEU B 1 8 ? -20.25 55.656 33.125 1 55.19 8 LEU B C 1
ATOM 1140 O O . LEU B 1 8 ? -19.906 56.219 32.094 1 55.19 8 LEU B O 1
ATOM 1144 N N . LEU B 1 9 ? -19.25 55.219 33.844 1 51.12 9 LEU B N 1
ATOM 1145 C CA . LEU B 1 9 ? -18.078 54.562 33.219 1 51.12 9 LEU B CA 1
ATOM 1146 C C . LEU B 1 9 ? -18.516 53.469 32.281 1 51.12 9 LEU B C 1
ATOM 1148 O O . LEU B 1 9 ? -19.219 52.531 32.656 1 51.12 9 LEU B O 1
ATOM 1152 N N . LEU B 1 10 ? -18.797 53.781 30.969 1 52.44 10 LEU B N 1
ATOM 1153 C CA . LEU B 1 10 ? -18.969 52.781 29.922 1 52.44 10 LEU B CA 1
ATOM 1154 C C . LEU B 1 10 ? -17.812 51.781 29.938 1 52.44 10 LEU B C 1
ATOM 1156 O O . LEU B 1 10 ? -16.672 52.156 29.703 1 52.44 10 LEU B O 1
ATOM 1160 N N . SER B 1 11 ? -17.906 50.688 30.688 1 52.81 11 SER B N 1
ATOM 1161 C CA . SER B 1 11 ? -17 49.531 30.609 1 52.81 11 SER B CA 1
ATOM 1162 C C . SER B 1 11 ? -16.891 49.031 29.172 1 52.81 11 SER B C 1
ATOM 1164 O O . SER B 1 11 ? -17.891 48.562 28.594 1 52.81 11 SER B O 1
ATOM 1166 N N . ALA B 1 12 ? -16.094 49.594 28.312 1 52.28 12 ALA B N 1
ATOM 1167 C CA . ALA B 1 12 ? -15.734 48.969 27.031 1 52.28 12 ALA B CA 1
ATOM 1168 C C . ALA B 1 12 ? -15.367 47.5 27.219 1 52.28 12 ALA B C 1
ATOM 1170 O O . ALA B 1 12 ? -14.344 47.188 27.828 1 52.28 12 ALA B O 1
ATOM 1171 N N . ALA B 1 13 ? -16.328 46.594 27.328 1 50.47 13 ALA B N 1
ATOM 1172 C CA . ALA B 1 13 ? -16.047 45.156 27.219 1 50.47 13 ALA B CA 1
ATOM 1173 C C . ALA B 1 13 ? -15.211 44.844 25.984 1 50.47 13 ALA B C 1
ATOM 1175 O O . ALA B 1 13 ? -15.664 45.031 24.859 1 50.47 13 ALA B O 1
ATOM 1176 N N . LEU B 1 14 ? -13.914 44.969 25.984 1 50.19 14 LEU B N 1
ATOM 1177 C CA . LEU B 1 14 ? -13.031 44.406 24.969 1 50.19 14 LEU B CA 1
ATOM 1178 C C . LEU B 1 14 ? -13.461 42.969 24.625 1 50.19 14 LEU B C 1
ATOM 1180 O O . LEU B 1 14 ? -13.352 42.062 25.453 1 50.19 14 LEU B O 1
ATOM 1184 N N . LEU B 1 15 ? -14.508 42.844 23.828 1 47.22 15 LEU B N 1
ATOM 1185 C CA . LEU B 1 15 ? -14.719 41.531 23.219 1 47.22 15 LEU B CA 1
ATOM 1186 C C . LEU B 1 15 ? -13.43 41 22.609 1 47.22 15 LEU B C 1
ATOM 1188 O O . LEU B 1 15 ? -13.016 41.438 21.531 1 47.22 15 LEU B O 1
ATOM 1192 N N . LEU B 1 16 ? -12.375 40.656 23.359 1 49.31 16 LEU B N 1
ATOM 1193 C CA . LEU B 1 16 ? -11.328 39.812 22.812 1 49.31 16 LEU B CA 1
ATOM 1194 C C . LEU B 1 16 ? -11.922 38.656 22.016 1 49.31 16 LEU B C 1
ATOM 1196 O O . LEU B 1 16 ? -12.516 37.75 22.578 1 49.31 16 LEU B O 1
ATOM 1200 N N . GLY B 1 17 ? -12.445 38.938 20.891 1 48.44 17 GLY B N 1
ATOM 1201 C CA . GLY B 1 17 ? -12.695 37.812 20.016 1 48.44 17 GLY B CA 1
ATOM 1202 C C . GLY B 1 17 ? -11.586 36.75 20.047 1 48.44 17 GLY B C 1
ATOM 1203 O O . GLY B 1 17 ? -10.445 37.062 19.688 1 48.44 17 GLY B O 1
ATOM 1204 N N . ALA B 1 18 ? -11.523 35.844 20.969 1 49.09 18 ALA B N 1
ATOM 1205 C CA . ALA B 1 18 ? -10.695 34.656 20.859 1 49.09 18 ALA B CA 1
ATOM 1206 C C . ALA B 1 18 ? -10.656 34.156 19.422 1 49.09 18 ALA B C 1
ATOM 1208 O O . ALA B 1 18 ? -11.594 33.5 18.953 1 49.09 18 ALA B O 1
ATOM 1209 N N . GLY B 1 19 ? -10.125 34.875 18.547 1 47.78 19 GLY B N 1
ATOM 1210 C CA . GLY B 1 19 ? -9.867 34.188 17.297 1 47.78 19 GLY B CA 1
ATOM 1211 C C . GLY B 1 19 ? -9.352 32.781 17.516 1 47.78 19 GLY B C 1
ATOM 1212 O O . GLY B 1 19 ? -8.344 32.562 18.188 1 47.78 19 GLY B O 1
ATOM 1213 N N . THR B 1 20 ? -10.242 31.859 17.719 1 48.38 20 THR B N 1
ATOM 1214 C CA . THR B 1 20 ? -9.766 30.484 17.641 1 48.38 20 THR B CA 1
ATOM 1215 C C . THR B 1 20 ? -8.57 30.375 16.703 1 48.38 20 THR B C 1
ATOM 1217 O O . THR B 1 20 ? -8.68 30.688 15.516 1 48.38 20 THR B O 1
ATOM 1220 N N . ALA B 1 21 ? -7.387 30.703 17.125 1 48.56 21 ALA B N 1
ATOM 1221 C CA . ALA B 1 21 ? -6.18 30.406 16.359 1 48.56 21 ALA B CA 1
ATOM 1222 C C . ALA B 1 21 ? -6.305 29.062 15.648 1 48.56 21 ALA B C 1
ATOM 1224 O O . ALA B 1 21 ? -6.242 28.016 16.281 1 48.56 21 ALA B O 1
ATOM 1225 N N . GLN B 1 22 ? -7.285 28.891 14.758 1 55.09 22 GLN B N 1
ATOM 1226 C CA . GLN B 1 22 ? -7.227 27.703 13.93 1 55.09 22 GLN B CA 1
ATOM 1227 C C . GLN B 1 22 ? -5.789 27.375 13.531 1 55.09 22 GLN B C 1
ATOM 1229 O O . GLN B 1 22 ? -5.059 28.25 13.055 1 55.09 22 GLN B O 1
ATOM 1234 N N . ALA B 1 23 ? -5.125 26.516 14.352 1 62.47 23 ALA B N 1
A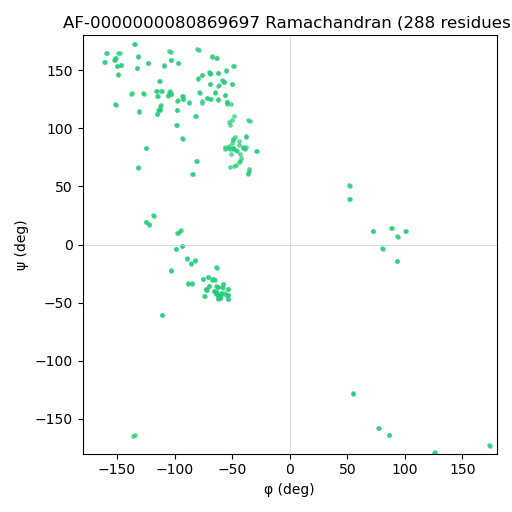TOM 1235 C CA . ALA B 1 23 ? -3.746 26.109 14.07 1 62.47 23 ALA B CA 1
ATOM 1236 C C . ALA B 1 23 ? -3.502 26 12.57 1 62.47 23 ALA B C 1
ATOM 1238 O O . ALA B 1 23 ? -4.188 25.25 11.875 1 62.47 23 ALA B O 1
ATOM 1239 N N . ALA B 1 24 ? -2.797 26.922 12.023 1 82.88 24 ALA B N 1
ATOM 1240 C CA . ALA B 1 24 ? -2.475 27.141 10.617 1 82.88 24 ALA B CA 1
ATOM 1241 C C . ALA B 1 24 ? -1.615 26.016 10.062 1 82.88 24 ALA B C 1
ATOM 1243 O O . ALA B 1 24 ? -0.81 25.422 10.789 1 82.88 24 ALA B O 1
ATOM 1244 N N . LEU B 1 25 ? -2.018 25.484 8.914 1 92.81 25 LEU B N 1
ATOM 1245 C CA . LEU B 1 25 ? -1.156 24.562 8.18 1 92.81 25 LEU B CA 1
ATOM 1246 C C . LEU B 1 25 ? 0.243 25.141 8.016 1 92.81 25 LEU B C 1
ATOM 1248 O O . LEU B 1 25 ? 0.401 26.359 7.852 1 92.81 25 LEU B O 1
ATOM 1252 N N . PRO B 1 26 ? 1.276 24.266 8.203 1 96.69 26 PRO B N 1
ATOM 1253 C CA . PRO B 1 26 ? 2.594 24.75 7.793 1 96.69 26 PRO B CA 1
ATOM 1254 C C . PRO B 1 26 ? 2.588 25.359 6.391 1 96.69 26 PRO B C 1
ATOM 1256 O O . PRO B 1 26 ? 1.815 24.922 5.531 1 96.69 26 PRO B O 1
ATOM 1259 N N . THR B 1 27 ? 3.477 26.219 6.164 1 96.88 27 THR B N 1
ATOM 1260 C CA . THR B 1 27 ? 3.477 26.938 4.898 1 96.88 27 THR B CA 1
ATOM 1261 C C . THR B 1 27 ? 4.289 26.203 3.846 1 96.88 27 THR B C 1
ATOM 1263 O O . THR B 1 27 ? 4.246 26.531 2.66 1 96.88 27 THR B O 1
ATOM 1266 N N . GLN B 1 28 ? 5.07 25.188 4.246 1 98.44 28 GLN B N 1
ATOM 1267 C CA . GLN B 1 28 ? 5.914 24.438 3.324 1 98.44 28 GLN B CA 1
ATOM 1268 C C . GLN B 1 28 ? 5.758 22.938 3.543 1 98.44 28 GLN B C 1
ATOM 1270 O O . GLN B 1 28 ? 5.48 22.484 4.66 1 98.44 28 GLN B O 1
ATOM 1275 N N . ALA B 1 29 ? 5.969 22.219 2.518 1 98.81 29 ALA B N 1
ATOM 1276 C CA . ALA B 1 29 ? 5.996 20.75 2.539 1 98.81 29 ALA B CA 1
ATOM 1277 C C . ALA B 1 29 ? 6.93 20.203 1.464 1 98.81 29 ALA B C 1
ATOM 1279 O O . ALA B 1 29 ? 7.262 20.906 0.505 1 98.81 29 ALA B O 1
ATOM 1280 N N . THR B 1 30 ? 7.43 19.031 1.714 1 98.88 30 THR B N 1
ATOM 1281 C CA . THR B 1 30 ? 8.156 18.266 0.7 1 98.88 30 THR B CA 1
ATOM 1282 C C . THR B 1 30 ? 7.406 16.984 0.341 1 98.88 30 THR B C 1
ATOM 1284 O O . THR B 1 30 ? 6.98 16.25 1.225 1 98.88 30 THR B O 1
ATOM 1287 N N . LEU B 1 31 ? 7.195 16.797 -0.919 1 98.88 31 LEU B N 1
ATOM 1288 C CA . LEU B 1 31 ? 6.523 15.609 -1.422 1 98.88 31 LEU B CA 1
ATOM 1289 C C . LEU B 1 31 ? 7.484 14.734 -2.219 1 98.88 31 LEU B C 1
ATOM 1291 O O . LEU B 1 31 ? 8.031 15.172 -3.236 1 98.88 31 LEU B O 1
ATOM 1295 N N . TYR B 1 32 ? 7.742 13.516 -1.73 1 98.31 32 TYR B N 1
ATOM 1296 C CA . TYR B 1 32 ? 8.555 12.516 -2.408 1 98.31 32 TYR B CA 1
ATOM 1297 C C . TYR B 1 32 ? 7.691 11.586 -3.25 1 98.31 32 TYR B C 1
ATOM 1299 O O . TYR B 1 32 ? 6.691 11.047 -2.768 1 98.31 32 TYR B O 1
ATOM 1307 N N . LYS B 1 33 ? 8.039 11.422 -4.516 1 96.19 33 LYS B N 1
ATOM 1308 C CA . LYS B 1 33 ? 7.242 10.594 -5.414 1 96.19 33 LYS B CA 1
ATOM 1309 C C . LYS B 1 33 ? 8.117 9.938 -6.477 1 96.19 33 LYS B C 1
ATOM 1311 O O . LYS B 1 33 ? 9.281 10.289 -6.637 1 96.19 33 LYS B O 1
ATOM 1316 N N . ASN B 1 34 ? 7.477 8.938 -7.098 1 88.06 34 ASN B N 1
ATOM 1317 C CA . ASN B 1 34 ? 8.102 8.469 -8.328 1 88.06 34 ASN B CA 1
ATOM 1318 C C . ASN B 1 34 ? 7.867 9.43 -9.484 1 88.06 34 ASN B C 1
ATOM 1320 O O . ASN B 1 34 ? 6.809 10.062 -9.57 1 88.06 34 ASN B O 1
ATOM 1324 N N . PRO B 1 35 ? 8.852 9.547 -10.391 1 87.06 35 PRO B N 1
ATOM 1325 C CA . PRO B 1 35 ? 8.789 10.57 -11.438 1 87.06 35 PRO B CA 1
ATOM 1326 C C . PRO B 1 35 ? 7.547 10.453 -12.312 1 87.06 35 PRO B C 1
ATOM 1328 O O . PRO B 1 35 ? 6.992 11.469 -12.742 1 87.06 35 PRO B O 1
ATOM 1331 N N . GLN B 1 36 ? 7.082 9.305 -12.562 1 81.69 36 GLN B N 1
ATOM 1332 C CA . GLN B 1 36 ? 6.027 9.141 -13.555 1 81.69 36 GLN B CA 1
ATOM 1333 C C . GLN B 1 36 ? 4.648 9.141 -12.898 1 81.69 36 GLN B C 1
ATOM 1335 O O . GLN B 1 36 ? 3.629 9.039 -13.586 1 81.69 36 GLN B O 1
ATOM 1340 N N . CYS B 1 37 ? 4.504 9.5 -11.688 1 88.38 37 CYS B N 1
ATOM 1341 C CA . CYS B 1 37 ? 3.209 9.367 -11.031 1 88.38 37 CYS B CA 1
ATOM 1342 C C . CYS B 1 37 ? 2.463 10.695 -11.023 1 88.38 37 CYS B C 1
ATOM 1344 O O . CYS B 1 37 ? 2.736 11.562 -10.195 1 88.38 37 CYS B O 1
ATOM 1346 N N . ALA B 1 38 ? 1.486 10.867 -11.898 1 90.81 38 ALA B N 1
ATOM 1347 C CA . ALA B 1 38 ? 0.768 12.117 -12.102 1 90.81 38 ALA B CA 1
ATOM 1348 C C . ALA B 1 38 ? -0.218 12.375 -10.961 1 90.81 38 ALA B C 1
ATOM 1350 O O . ALA B 1 38 ? -0.535 13.523 -10.656 1 90.81 38 ALA B O 1
ATOM 1351 N N . CYS B 1 39 ? -0.752 11.367 -10.344 1 93.81 39 CYS B N 1
ATOM 1352 C CA . CYS B 1 39 ? -1.707 11.547 -9.258 1 93.81 39 CYS B CA 1
ATOM 1353 C C . CYS B 1 39 ? -1.045 12.211 -8.055 1 93.81 39 CYS B C 1
ATOM 1355 O O . CYS B 1 39 ? -1.688 12.961 -7.316 1 93.81 39 CYS B O 1
ATOM 1357 N N . CYS B 1 40 ? 0.216 11.984 -7.855 1 97.06 40 CYS B N 1
ATOM 1358 C CA . CYS B 1 40 ? 0.974 12.625 -6.785 1 97.06 40 CYS B CA 1
ATOM 1359 C C . CYS B 1 40 ? 1.08 14.125 -7.02 1 97.06 40 CYS B C 1
ATOM 1361 O O . CYS B 1 40 ? 1.007 14.914 -6.07 1 97.06 40 CYS B O 1
ATOM 1363 N N . ASP B 1 41 ? 1.278 14.5 -8.281 1 97.12 41 ASP B N 1
ATOM 1364 C CA . ASP B 1 41 ? 1.259 15.922 -8.617 1 97.12 41 ASP B CA 1
ATOM 1365 C C . ASP B 1 41 ? -0.093 16.547 -8.273 1 97.12 41 ASP B C 1
ATOM 1367 O O . ASP B 1 41 ? -0.158 17.703 -7.84 1 97.12 41 ASP B O 1
ATOM 1371 N N . GLY B 1 42 ? -1.123 15.828 -8.609 1 97.88 42 GLY B N 1
ATOM 1372 C CA . GLY B 1 42 ? -2.449 16.297 -8.234 1 97.88 42 GLY B CA 1
ATOM 1373 C C . GLY B 1 42 ? -2.594 16.531 -6.742 1 97.88 42 GLY B C 1
ATOM 1374 O O . GLY B 1 42 ? -3.205 17.516 -6.324 1 97.88 42 GLY B O 1
ATOM 1375 N N . TYR B 1 43 ? -2.068 15.648 -5.965 1 98.56 43 TYR B N 1
ATOM 1376 C CA . TYR B 1 43 ? -2.127 15.828 -4.52 1 98.56 43 TYR B CA 1
ATOM 1377 C C . TYR B 1 43 ? -1.384 17.094 -4.094 1 98.56 43 TYR B C 1
ATOM 1379 O O . TYR B 1 43 ? -1.866 17.844 -3.25 1 98.56 43 TYR B O 1
ATOM 1387 N N . ALA B 1 44 ? -0.171 17.312 -4.66 1 98.62 44 ALA B N 1
ATOM 1388 C CA . ALA B 1 44 ? 0.601 18.531 -4.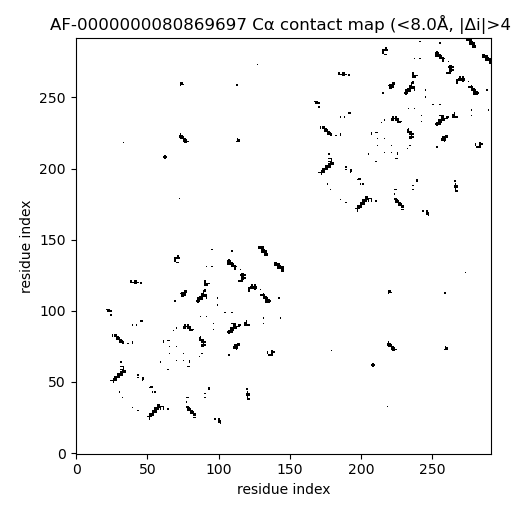387 1 98.62 44 ALA B CA 1
ATOM 1389 C C . ALA B 1 44 ? -0.228 19.781 -4.656 1 98.62 44 ALA B C 1
ATOM 1391 O O . ALA B 1 44 ? -0.208 20.734 -3.869 1 98.62 44 ALA B O 1
ATOM 1392 N N . ARG B 1 45 ? -0.945 19.828 -5.703 1 98.38 45 ARG B N 1
ATOM 1393 C CA . ARG B 1 45 ? -1.757 20.984 -6.074 1 98.38 45 ARG B CA 1
ATOM 1394 C C . ARG B 1 45 ? -2.848 21.234 -5.039 1 98.38 45 ARG B C 1
ATOM 1396 O O . ARG B 1 45 ? -3.213 22.391 -4.789 1 98.38 45 ARG B O 1
ATOM 1403 N N . HIS B 1 46 ? -3.383 20.188 -4.492 1 98.38 46 HIS B N 1
ATOM 1404 C CA . HIS B 1 46 ? -4.383 20.359 -3.445 1 98.38 46 HIS B CA 1
ATOM 1405 C C . HIS B 1 46 ? -3.77 21.016 -2.213 1 98.38 46 HIS B C 1
ATOM 1407 O O . HIS B 1 46 ? -4.402 21.875 -1.578 1 98.38 46 HIS B O 1
ATOM 1413 N N . LEU B 1 47 ? -2.549 20.609 -1.855 1 98.38 47 LEU B N 1
ATOM 1414 C CA . LEU B 1 47 ? -1.854 21.25 -0.75 1 98.38 47 LEU B CA 1
ATOM 1415 C C . LEU B 1 47 ? -1.566 22.719 -1.073 1 98.38 47 LEU B C 1
ATOM 1417 O O . LEU B 1 47 ? -1.75 23.594 -0.226 1 98.38 47 LEU B O 1
ATOM 1421 N N . GLU B 1 48 ? -1.167 22.969 -2.25 1 98.38 48 GLU B N 1
ATOM 1422 C CA . GLU B 1 48 ? -0.864 24.328 -2.684 1 98.38 48 GLU B CA 1
ATOM 1423 C C . GLU B 1 48 ? -2.105 25.219 -2.625 1 98.38 48 GLU B C 1
ATOM 1425 O O . GLU B 1 48 ? -2.016 26.391 -2.283 1 98.38 48 GLU B O 1
ATOM 1430 N N . ALA B 1 49 ? -3.221 24.641 -2.947 1 97.56 49 ALA B N 1
ATOM 1431 C CA . ALA B 1 49 ? -4.484 25.375 -2.904 1 97.56 49 ALA B CA 1
ATOM 1432 C C . ALA B 1 49 ? -4.82 25.797 -1.479 1 97.56 49 ALA B C 1
ATOM 1434 O O . ALA B 1 49 ? -5.598 26.734 -1.271 1 97.56 49 ALA B O 1
ATOM 1435 N N . LEU B 1 50 ? -4.23 25.172 -0.552 1 96.19 50 LEU B N 1
ATOM 1436 C CA . LEU B 1 50 ? -4.43 25.516 0.849 1 96.19 50 LEU B CA 1
ATOM 1437 C C . LEU B 1 50 ? -3.367 26.5 1.318 1 96.19 50 LEU B C 1
ATOM 1439 O O . LEU B 1 50 ? -3.307 26.844 2.504 1 96.19 50 LEU B O 1
ATOM 1443 N N . GLY B 1 51 ? -2.482 26.844 0.439 1 96.5 51 GLY B N 1
ATOM 1444 C CA . GLY B 1 51 ? -1.484 27.859 0.77 1 96.5 51 GLY B CA 1
ATOM 1445 C C . GLY B 1 51 ? -0.14 27.266 1.145 1 96.5 51 GLY B C 1
ATOM 1446 O O . GLY B 1 51 ? 0.738 27.969 1.647 1 96.5 51 GLY B O 1
ATOM 1447 N N . VAL B 1 52 ? 0.058 26.031 0.919 1 98.06 52 VAL B N 1
ATOM 1448 C CA . VAL B 1 52 ? 1.306 25.344 1.238 1 98.06 52 VAL B CA 1
ATOM 1449 C C . VAL B 1 52 ? 2.23 25.359 0.022 1 98.06 52 VAL B C 1
ATOM 1451 O O . VAL B 1 52 ? 1.818 25 -1.082 1 98.06 52 VAL B O 1
ATOM 1454 N N . GLU B 1 53 ? 3.395 25.844 0.194 1 98.5 53 GLU B N 1
ATOM 1455 C CA . GLU B 1 53 ? 4.41 25.703 -0.842 1 98.5 53 GLU B CA 1
ATOM 1456 C C . GLU B 1 53 ? 4.98 24.281 -0.849 1 98.5 53 GLU B C 1
ATOM 1458 O O . GLU B 1 53 ?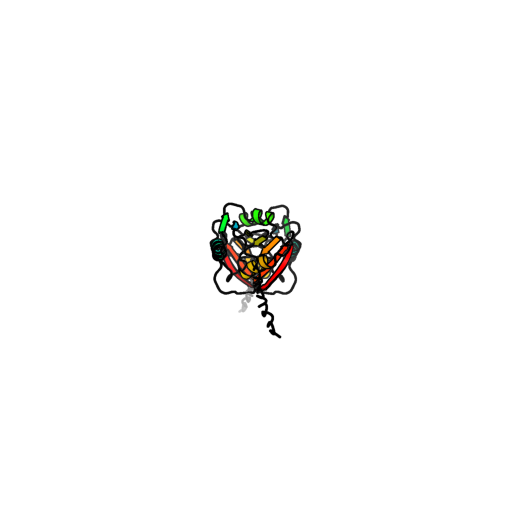 5.578 23.844 0.137 1 98.5 53 GLU B O 1
ATOM 1463 N N . VAL B 1 54 ? 4.883 23.578 -1.966 1 98.81 54 VAL B N 1
ATOM 1464 C CA . VAL B 1 54 ? 5.27 22.172 -2.008 1 98.81 54 VAL B CA 1
ATOM 1465 C C . VAL B 1 54 ? 6.52 22.016 -2.867 1 98.81 54 VAL B C 1
ATOM 1467 O O . VAL B 1 54 ? 6.531 22.391 -4.039 1 98.81 54 VAL B O 1
ATOM 1470 N N . THR B 1 55 ? 7.598 21.5 -2.285 1 98.81 55 THR B N 1
ATOM 1471 C CA . THR B 1 55 ? 8.758 21.031 -3.039 1 98.81 55 THR B CA 1
ATOM 1472 C C . THR B 1 55 ? 8.578 19.578 -3.443 1 98.81 55 THR B C 1
ATOM 1474 O O . THR B 1 55 ? 8.414 18.703 -2.588 1 98.81 55 THR B O 1
ATOM 1477 N N . VAL B 1 56 ? 8.641 19.297 -4.719 1 98.38 56 VAL B N 1
ATOM 1478 C CA . VAL B 1 56 ? 8.484 17.938 -5.207 1 98.38 56 VAL B CA 1
ATOM 1479 C C . VAL B 1 56 ? 9.852 17.312 -5.461 1 98.38 56 VAL B C 1
ATOM 1481 O O . VAL B 1 56 ? 10.688 17.891 -6.156 1 98.38 56 VAL B O 1
ATOM 1484 N N . VAL B 1 57 ? 10.117 16.188 -4.824 1 98.31 57 VAL B N 1
ATOM 1485 C CA . VAL B 1 57 ? 11.344 15.414 -4.988 1 98.31 57 VAL B CA 1
ATOM 1486 C C . VAL B 1 57 ? 11.023 14.078 -5.645 1 98.31 57 VAL B C 1
ATOM 1488 O O . VAL B 1 57 ? 10.32 13.242 -5.066 1 98.31 57 VAL B O 1
ATOM 1491 N N . ASP B 1 58 ? 11.547 13.852 -6.855 1 95.5 58 ASP B N 1
ATOM 1492 C CA . ASP B 1 58 ? 11.156 12.648 -7.586 1 95.5 58 ASP B CA 1
ATOM 1493 C C . ASP B 1 58 ? 12.383 11.82 -7.98 1 95.5 58 ASP B C 1
ATOM 1495 O O . ASP B 1 58 ? 12.305 10.977 -8.867 1 95.5 58 ASP B O 1
ATOM 1499 N N . ASP B 1 59 ? 13.492 12.031 -7.332 1 94.06 59 ASP B N 1
ATOM 1500 C CA . ASP B 1 59 ? 14.719 11.344 -7.711 1 94.06 59 ASP B CA 1
ATOM 1501 C C . ASP B 1 59 ? 15.281 10.539 -6.539 1 94.06 59 ASP B C 1
ATOM 1503 O O . ASP B 1 59 ? 16.484 10.258 -6.488 1 94.06 59 ASP B O 1
ATOM 1507 N N . ARG B 1 60 ? 14.484 10.281 -5.543 1 92.19 60 ARG B N 1
ATOM 1508 C CA . ARG B 1 60 ? 14.859 9.445 -4.402 1 92.19 60 ARG B CA 1
ATOM 1509 C C . ARG B 1 60 ? 14.047 8.156 -4.383 1 92.19 60 ARG B C 1
ATOM 1511 O O . ARG B 1 60 ? 12.852 8.164 -4.676 1 92.19 60 ARG B O 1
ATOM 1518 N N . PRO B 1 61 ? 14.766 7.078 -4.016 1 88.62 61 PRO B N 1
ATOM 1519 C CA . PRO B 1 61 ? 13.984 5.848 -3.871 1 88.62 61 PRO B CA 1
ATOM 1520 C C . PRO B 1 61 ? 12.922 5.945 -2.783 1 88.62 61 PRO B C 1
ATOM 1522 O O . PRO B 1 61 ? 13.25 6.117 -1.606 1 88.62 61 PRO B O 1
ATOM 1525 N N . LEU B 1 62 ? 11.727 5.691 -3.129 1 91.81 62 LEU B N 1
ATOM 1526 C CA . LEU B 1 62 ? 10.617 5.93 -2.211 1 91.81 62 LEU B CA 1
ATOM 1527 C C . LEU B 1 62 ? 10.648 4.938 -1.055 1 91.81 62 LEU B C 1
ATOM 1529 O O . LEU B 1 62 ? 10.25 5.273 0.066 1 91.81 62 LEU B O 1
ATOM 1533 N N . GLY B 1 63 ? 11.055 3.715 -1.347 1 88.38 63 GLY B N 1
ATOM 1534 C CA . GLY B 1 63 ? 11.18 2.752 -0.265 1 88.38 63 GLY B CA 1
ATOM 1535 C C . GLY B 1 63 ? 12.047 3.244 0.877 1 88.38 63 GLY B C 1
ATOM 1536 O O . GLY B 1 63 ? 11.727 3.025 2.047 1 88.38 63 GLY B O 1
ATOM 1537 N N . GLN B 1 64 ? 13.117 3.943 0.537 1 89.69 64 GLN B N 1
ATOM 1538 C CA . GLN B 1 64 ? 14.031 4.469 1.548 1 89.69 64 GLN B CA 1
ATOM 1539 C C . GLN B 1 64 ? 13.406 5.645 2.293 1 89.69 64 GLN B C 1
ATOM 1541 O O . GLN B 1 64 ? 13.602 5.793 3.502 1 89.69 64 GLN B O 1
ATOM 1546 N N . VAL B 1 65 ? 12.695 6.457 1.558 1 95.12 65 VAL B N 1
ATOM 1547 C CA . VAL B 1 65 ? 12 7.578 2.188 1 95.12 65 VAL B CA 1
ATOM 1548 C C . VAL B 1 65 ? 10.992 7.059 3.209 1 95.12 65 VAL B C 1
ATOM 1550 O O . VAL B 1 65 ? 10.945 7.543 4.344 1 95.12 65 VAL B O 1
ATOM 1553 N N . LYS B 1 66 ? 10.227 6.082 2.859 1 93.81 66 LYS B N 1
ATOM 1554 C CA . LYS B 1 66 ? 9.203 5.512 3.736 1 93.81 66 LYS B CA 1
ATOM 1555 C C . LYS B 1 66 ? 9.836 4.879 4.973 1 93.81 66 LYS B C 1
ATOM 1557 O O . LYS B 1 66 ? 9.336 5.051 6.086 1 93.81 66 LYS B O 1
ATOM 1562 N N . GLN B 1 67 ? 10.93 4.203 4.73 1 89 67 GLN B N 1
ATOM 1563 C CA . GLN B 1 67 ? 11.633 3.615 5.863 1 89 67 GLN B CA 1
ATOM 1564 C C . GLN B 1 67 ? 12.148 4.695 6.816 1 89 67 GLN B C 1
ATOM 1566 O O . GLN B 1 67 ? 12 4.578 8.031 1 89 67 GLN B O 1
ATOM 1571 N N . ALA B 1 68 ? 12.68 5.738 6.285 1 94.06 68 ALA B N 1
ATOM 1572 C CA . ALA B 1 68 ? 13.289 6.801 7.082 1 94.06 68 ALA B CA 1
ATOM 1573 C C . ALA B 1 68 ? 12.234 7.598 7.836 1 94.06 68 ALA B C 1
ATOM 1575 O O . ALA B 1 68 ? 12.492 8.117 8.922 1 94.06 68 ALA B O 1
ATOM 1576 N N . THR B 1 69 ? 11.039 7.621 7.258 1 96.88 69 THR B N 1
ATOM 1577 C CA . THR B 1 69 ? 10.016 8.469 7.852 1 96.88 69 THR B CA 1
ATOM 1578 C C . THR B 1 69 ? 9.078 7.645 8.734 1 96.88 69 THR B C 1
ATOM 1580 O O . THR B 1 69 ? 8.125 8.18 9.305 1 96.88 69 THR B O 1
ATOM 1583 N N . GLY B 1 70 ? 9.258 6.398 8.773 1 94.62 70 GLY B N 1
ATOM 1584 C CA . GLY B 1 70 ? 8.547 5.562 9.727 1 94.62 70 GLY B CA 1
ATOM 1585 C C . GLY B 1 70 ? 7.203 5.086 9.219 1 94.62 70 GLY B C 1
ATOM 1586 O O . GLY B 1 70 ? 6.371 4.613 10 1 94.62 70 GLY B O 1
ATOM 1587 N N . VAL B 1 71 ? 6.93 5.199 7.953 1 95.88 71 VAL B N 1
ATOM 1588 C CA . VAL B 1 71 ? 5.691 4.66 7.398 1 95.88 71 VAL B CA 1
ATOM 1589 C C . VAL B 1 71 ? 5.59 3.17 7.707 1 95.88 71 VAL B C 1
ATOM 1591 O O . VAL B 1 71 ? 6.535 2.414 7.465 1 95.88 71 VAL B O 1
ATOM 1594 N N . PRO B 1 72 ? 4.461 2.74 8.266 1 92.56 72 PRO B N 1
ATOM 1595 C CA . PRO B 1 72 ? 4.336 1.321 8.602 1 92.56 72 PRO B CA 1
ATOM 1596 C C . PRO B 1 72 ? 4.422 0.41 7.383 1 92.56 72 PRO B C 1
ATOM 1598 O O . PRO B 1 72 ? 3.904 0.751 6.316 1 92.56 72 PRO B O 1
ATOM 1601 N N . TYR B 1 73 ? 4.957 -0.744 7.629 1 85.5 73 TYR B N 1
ATOM 1602 C CA . TYR B 1 73 ? 5.066 -1.724 6.555 1 85.5 73 TYR B CA 1
ATOM 1603 C C . TYR B 1 73 ? 3.693 -2.121 6.031 1 85.5 73 TYR B C 1
ATOM 1605 O O . TYR B 1 73 ? 2.762 -2.332 6.812 1 85.5 73 TYR B O 1
ATOM 1613 N N . GLY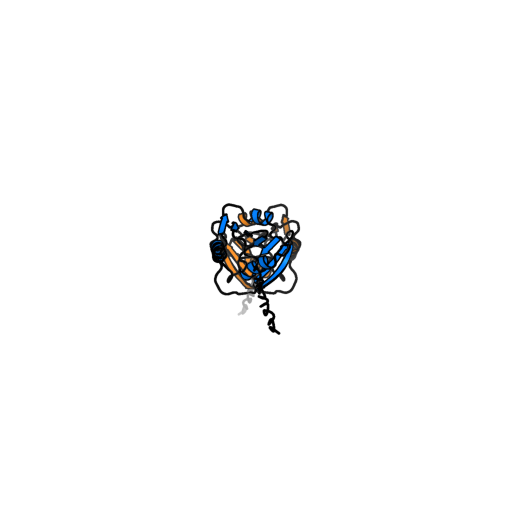 B 1 74 ? 3.65 -2.191 4.625 1 87.5 74 GLY B N 1
ATOM 1614 C CA . GLY B 1 74 ? 2.43 -2.67 3.998 1 87.5 74 GLY B CA 1
ATOM 1615 C C . GLY B 1 74 ? 1.359 -1.601 3.881 1 87.5 74 GLY B C 1
ATOM 1616 O O . GLY B 1 74 ? 0.307 -1.832 3.281 1 87.5 74 GLY B O 1
ATOM 1617 N N . LEU B 1 75 ? 1.668 -0.425 4.43 1 92.62 75 LEU B N 1
ATOM 1618 C CA . LEU B 1 75 ? 0.642 0.612 4.449 1 92.62 75 LEU B CA 1
ATOM 1619 C C . LEU B 1 75 ? 1.088 1.833 3.652 1 92.62 75 LEU B C 1
ATOM 1621 O O . LEU B 1 75 ? 0.62 2.947 3.898 1 92.62 75 LEU B O 1
ATOM 1625 N N . GLY B 1 76 ? 1.968 1.61 2.734 1 93.44 76 GLY B N 1
ATOM 1626 C CA . GLY B 1 76 ? 2.469 2.67 1.873 1 93.44 76 GLY B CA 1
ATOM 1627 C C . GLY B 1 76 ? 1.516 3.025 0.749 1 93.44 76 GLY B C 1
ATOM 1628 O O . GLY B 1 76 ? 0.52 2.332 0.529 1 93.44 76 GLY B O 1
ATOM 1629 N N . SER B 1 77 ? 1.855 4.156 0.136 1 94.56 77 SER B N 1
ATOM 1630 C CA . SER B 1 77 ? 1.154 4.676 -1.034 1 94.56 77 SER B CA 1
ATOM 1631 C C . SER B 1 77 ? 2.135 5.137 -2.107 1 94.56 77 SER B C 1
ATOM 1633 O O . SER B 1 77 ? 3.285 4.695 -2.133 1 94.56 77 SER B O 1
ATOM 1635 N N . CYS B 1 78 ? 1.681 5.914 -3.053 1 94.12 78 CYS B N 1
ATOM 1636 C CA . CYS B 1 78 ? 2.512 6.293 -4.191 1 94.12 78 CYS B CA 1
ATOM 1637 C C . CYS B 1 78 ? 3.42 7.465 -3.832 1 94.12 78 CYS B C 1
ATOM 1639 O O . CYS B 1 78 ? 4.375 7.758 -4.555 1 94.12 78 CYS B O 1
ATOM 1641 N N . HIS B 1 79 ? 3.186 8.156 -2.754 1 97.56 79 HIS B N 1
ATOM 1642 C CA . HIS B 1 79 ? 4.031 9.273 -2.344 1 97.56 79 HIS B CA 1
ATOM 1643 C C . HIS B 1 79 ? 4.02 9.445 -0.828 1 97.56 79 HIS B C 1
ATOM 1645 O O . HIS B 1 79 ? 3.125 8.938 -0.148 1 97.56 79 HIS B O 1
ATOM 1651 N N . THR B 1 80 ? 5.023 10.125 -0.346 1 98.31 80 THR B N 1
ATOM 1652 C CA . THR B 1 80 ? 5.188 10.508 1.053 1 98.31 80 THR B CA 1
ATOM 1653 C C . THR B 1 80 ? 5.422 12.008 1.182 1 98.31 80 THR B C 1
ATOM 1655 O O . THR B 1 80 ? 6.246 12.578 0.463 1 98.31 80 THR B O 1
ATOM 1658 N N . VAL B 1 81 ? 4.66 12.656 2.051 1 98.88 81 VAL B N 1
ATOM 1659 C CA . VAL B 1 81 ? 4.828 14.086 2.297 1 98.88 81 VAL B CA 1
ATOM 1660 C C . VAL B 1 81 ? 5.391 14.305 3.699 1 98.88 81 VAL B C 1
ATOM 1662 O O . VAL B 1 81 ? 4.93 13.688 4.664 1 98.88 81 VAL B O 1
ATOM 1665 N N . THR B 1 82 ? 6.41 15.125 3.793 1 98.88 82 THR B N 1
ATOM 1666 C CA . THR B 1 82 ? 6.824 15.68 5.082 1 98.88 82 THR B CA 1
ATOM 1667 C C . THR B 1 82 ? 6.363 17.125 5.227 1 98.88 82 THR B C 1
ATOM 1669 O O . THR B 1 82 ? 6.531 17.922 4.309 1 98.88 82 THR B O 1
ATOM 1672 N N . MET B 1 83 ? 5.738 17.406 6.305 1 98.44 83 MET B N 1
ATOM 1673 C CA . MET B 1 83 ? 5.117 18.703 6.543 1 98.44 83 MET B CA 1
ATOM 1674 C C . MET B 1 83 ? 5.082 19.031 8.031 1 98.44 83 MET B C 1
ATOM 1676 O O . MET B 1 83 ? 4.398 18.344 8.805 1 98.44 83 MET B O 1
ATOM 1680 N N . GLY B 1 84 ? 5.738 20.156 8.391 1 97.56 84 GLY B N 1
ATOM 1681 C CA . GLY B 1 84 ? 5.883 20.375 9.82 1 97.56 84 GLY B CA 1
ATOM 1682 C C . GLY B 1 84 ? 6.547 19.203 10.539 1 97.56 84 GLY B C 1
ATOM 1683 O O . GLY B 1 84 ? 7.609 18.734 10.125 1 97.56 84 GLY B O 1
ATOM 1684 N N . ASP B 1 85 ? 5.902 18.766 11.547 1 97.56 85 ASP B N 1
ATOM 1685 C CA . ASP B 1 85 ? 6.469 17.688 12.352 1 97.56 85 ASP B CA 1
ATOM 1686 C C . ASP B 1 85 ? 5.887 16.344 11.945 1 97.56 85 ASP B C 1
ATOM 1688 O O . ASP B 1 85 ? 6.137 15.328 12.602 1 97.56 85 ASP B O 1
ATOM 1692 N N . TYR B 1 86 ? 5.16 16.406 10.82 1 98.81 86 TYR B N 1
ATOM 1693 C CA . TYR B 1 86 ? 4.406 15.195 10.516 1 98.81 86 TYR B CA 1
ATOM 1694 C C . TYR B 1 86 ? 4.77 14.648 9.141 1 98.81 86 TYR B C 1
ATOM 1696 O O . TYR B 1 86 ? 5.273 15.391 8.289 1 98.81 86 TYR B O 1
ATOM 1704 N N . VAL B 1 87 ? 4.531 13.367 9.016 1 98.88 87 VAL B N 1
ATOM 1705 C CA . VAL B 1 87 ? 4.555 12.664 7.738 1 98.88 87 VAL B CA 1
ATOM 1706 C C . VAL B 1 87 ? 3.125 12.375 7.277 1 98.88 87 VAL B C 1
ATOM 1708 O O . VAL B 1 87 ? 2.289 11.938 8.07 1 98.88 87 VAL B O 1
ATOM 1711 N N . ILE B 1 88 ? 2.844 12.68 6.062 1 98.88 88 ILE B N 1
ATOM 1712 C CA . ILE B 1 88 ? 1.564 12.352 5.441 1 98.88 88 ILE B CA 1
ATOM 1713 C C . ILE B 1 88 ? 1.781 11.359 4.305 1 98.88 88 ILE B C 1
ATOM 1715 O O . ILE B 1 88 ? 2.371 11.703 3.275 1 98.88 88 ILE B O 1
ATOM 1719 N N . GLU B 1 89 ? 1.288 10.133 4.5 1 98.44 89 GLU B N 1
ATOM 1720 C CA . GLU B 1 89 ? 1.494 9.07 3.516 1 98.44 89 GLU B CA 1
ATOM 1721 C C . GLU B 1 89 ? 0.279 8.922 2.605 1 98.44 89 GLU B C 1
ATOM 1723 O O . GLU B 1 89 ? -0.815 8.594 3.07 1 98.44 89 GLU B O 1
ATOM 1728 N N . GLY B 1 90 ? 0.534 9.211 1.29 1 98.06 90 GLY B N 1
ATOM 1729 C CA . GLY B 1 90 ? -0.469 8.898 0.285 1 98.06 90 GLY B CA 1
ATOM 1730 C C . GLY B 1 90 ? -1.502 9.992 0.109 1 98.06 90 GLY B C 1
ATOM 1731 O O . GLY B 1 90 ? -1.268 11.141 0.492 1 98.06 90 GLY B O 1
ATOM 1732 N N . HIS B 1 91 ? -2.641 9.68 -0.533 1 98.12 91 HIS B N 1
ATOM 1733 C CA . HIS B 1 91 ? -3.697 10.602 -0.936 1 98.12 91 HIS B CA 1
ATOM 1734 C C . HIS B 1 91 ? -4.672 10.859 0.209 1 98.12 91 HIS B C 1
ATOM 1736 O O . HIS B 1 91 ? -5.875 10.633 0.069 1 98.12 91 HIS B O 1
ATOM 1742 N N . VAL B 1 92 ? -4.125 11.383 1.232 1 98.75 92 VAL B N 1
ATOM 1743 C CA . VAL B 1 92 ? -4.902 11.672 2.432 1 98.75 92 VAL B CA 1
ATOM 1744 C C . VAL B 1 92 ? -5.828 12.859 2.178 1 98.75 92 VAL B C 1
ATOM 1746 O O . VAL B 1 92 ? -5.383 13.914 1.738 1 98.75 92 VAL B O 1
ATOM 1749 N N . PRO B 1 93 ? -7.129 12.656 2.438 1 98.56 93 PRO B N 1
ATOM 1750 C CA . PRO B 1 93 ? -8.047 13.789 2.277 1 98.56 93 PRO B CA 1
ATOM 1751 C C . PRO B 1 93 ? -7.621 15 3.098 1 98.56 93 PRO B C 1
ATOM 1753 O O . PRO B 1 93 ? -7.137 14.859 4.223 1 98.56 93 PRO B O 1
ATOM 1756 N N . MET B 1 94 ? -7.961 16.203 2.586 1 98.12 94 MET B N 1
ATOM 1757 C CA . MET B 1 94 ? -7.48 17.438 3.207 1 98.12 94 MET B CA 1
ATOM 1758 C C . MET B 1 94 ? -8.117 17.625 4.578 1 98.12 94 MET B C 1
ATOM 1760 O O . MET B 1 94 ? -7.492 18.188 5.484 1 98.12 94 MET B O 1
ATOM 1764 N N . ALA B 1 95 ? -9.352 17.125 4.734 1 97.5 95 ALA B N 1
ATOM 1765 C CA . ALA B 1 95 ? -10 17.219 6.039 1 97.5 95 ALA B CA 1
ATOM 1766 C C . ALA B 1 95 ? -9.172 16.531 7.113 1 97.5 95 ALA B C 1
ATOM 1768 O O . ALA B 1 95 ? -9.117 16.984 8.258 1 97.5 95 ALA B O 1
ATOM 1769 N N . ALA B 1 96 ? -8.562 15.438 6.781 1 98.56 96 ALA B N 1
ATOM 1770 C CA . ALA B 1 96 ? -7.715 14.711 7.727 1 98.56 96 ALA B CA 1
ATOM 1771 C C . ALA B 1 96 ? -6.418 15.469 7.988 1 98.56 96 ALA B C 1
ATOM 1773 O O . ALA B 1 96 ? -5.934 15.508 9.125 1 98.56 96 ALA B O 1
ATOM 1774 N N . VAL B 1 97 ? -5.863 16.047 6.988 1 98.62 97 VAL B N 1
ATOM 1775 C CA . VAL B 1 97 ? -4.648 16.844 7.133 1 98.62 97 VAL B CA 1
ATOM 1776 C C . VAL B 1 97 ? -4.922 18.047 8.047 1 98.62 97 VAL B C 1
ATOM 1778 O O . VAL B 1 97 ? -4.145 18.312 8.969 1 98.62 97 VAL B O 1
ATOM 1781 N N . GLU B 1 98 ? -5.984 18.703 7.809 1 97.44 98 GLU B N 1
ATOM 1782 C CA . GLU B 1 98 ? -6.359 19.859 8.633 1 97.44 98 GLU B CA 1
ATOM 1783 C C . GLU B 1 98 ? -6.566 19.453 10.086 1 97.44 98 GLU B C 1
ATOM 1785 O O . GLU B 1 98 ? -6.098 20.125 11 1 97.44 98 GLU B O 1
ATOM 1790 N N . ARG B 1 99 ? -7.27 18.359 10.25 1 98 99 ARG B N 1
ATOM 1791 C CA . ARG B 1 99 ? -7.492 17.875 11.609 1 98 99 ARG B CA 1
ATOM 1792 C C . ARG B 1 99 ? -6.168 17.578 12.312 1 98 99 ARG B C 1
ATOM 1794 O O . ARG B 1 99 ? -6.008 17.891 13.492 1 98 99 ARG B O 1
ATOM 1801 N N . LEU B 1 100 ? -5.242 16.969 11.594 1 98.56 100 LEU B N 1
ATOM 1802 C CA . LEU B 1 100 ? -3.924 16.656 12.125 1 98.56 100 LEU B CA 1
ATOM 1803 C C . LEU B 1 100 ? -3.26 17.891 12.703 1 98.56 100 LEU B C 1
ATOM 1805 O O . LEU B 1 100 ? -2.775 17.875 13.836 1 98.56 100 LEU B O 1
ATOM 1809 N N . PHE B 1 101 ? -3.305 18.969 11.977 1 97.81 101 PHE B N 1
ATOM 1810 C CA . PHE B 1 101 ? -2.566 20.172 12.375 1 97.81 101 PHE B CA 1
ATOM 1811 C C . PHE B 1 101 ? -3.385 21.016 13.344 1 97.81 101 PHE B C 1
ATOM 1813 O O . PHE B 1 101 ? -2.844 21.891 14.016 1 97.81 101 PHE B O 1
ATOM 1820 N N . GLU B 1 102 ? -4.66 20.75 13.383 1 96.56 102 GLU B N 1
ATOM 1821 C CA . GLU B 1 102 ? -5.484 21.344 14.43 1 96.56 102 GLU B CA 1
ATOM 1822 C C . GLU B 1 102 ? -5.23 20.688 15.781 1 96.56 102 GLU B C 1
ATOM 1824 O O . GLU B 1 102 ? -5.055 21.375 16.797 1 96.56 102 GLU B O 1
ATOM 1829 N N . GLU B 1 103 ? -5.164 19.406 15.766 1 97.38 103 GLU B N 1
ATOM 1830 C CA . GLU B 1 103 ? -5.09 18.656 17.016 1 97.38 103 GLU B CA 1
ATOM 1831 C C . GLU B 1 103 ? -3.641 18.484 17.469 1 97.38 103 GLU B C 1
ATOM 1833 O O . GLU B 1 103 ? -3.375 18.328 18.672 1 97.38 103 GLU B O 1
ATOM 1838 N N . ARG B 1 104 ? -2.748 18.375 16.562 1 97.81 104 ARG B N 1
ATOM 1839 C CA . ARG B 1 104 ? -1.312 18.234 16.781 1 97.81 104 ARG B CA 1
ATOM 1840 C C . ARG B 1 104 ? -1.01 17.109 17.75 1 97.81 104 ARG B C 1
ATOM 1842 O O . ARG B 1 104 ? -0.303 17.297 18.734 1 97.81 104 ARG B O 1
ATOM 1849 N N . PRO B 1 105 ? -1.563 15.969 17.469 1 98.25 105 PRO B N 1
ATOM 1850 C CA . PRO B 1 105 ? -1.301 14.836 18.375 1 98.25 105 PRO B CA 1
ATOM 1851 C C . PRO B 1 105 ? 0.17 14.43 18.391 1 98.25 105 PRO B C 1
ATOM 1853 O O . PRO B 1 105 ? 0.919 14.766 17.469 1 98.25 105 PRO B O 1
ATOM 1856 N N . ALA B 1 106 ? 0.608 13.727 19.422 1 98.38 106 ALA B N 1
ATOM 1857 C CA . ALA B 1 106 ? 1.98 13.234 19.547 1 98.38 106 ALA B CA 1
ATOM 1858 C C . ALA B 1 106 ? 2.18 11.953 18.734 1 98.38 106 ALA B C 1
ATOM 1860 O O . ALA B 1 106 ? 2.369 10.883 19.312 1 98.38 106 ALA B O 1
ATOM 1861 N N . ILE B 1 107 ? 2.211 12.078 17.469 1 98.75 107 ILE B N 1
ATOM 1862 C CA . ILE B 1 107 ? 2.402 10.969 16.531 1 98.75 107 ILE B CA 1
ATOM 1863 C C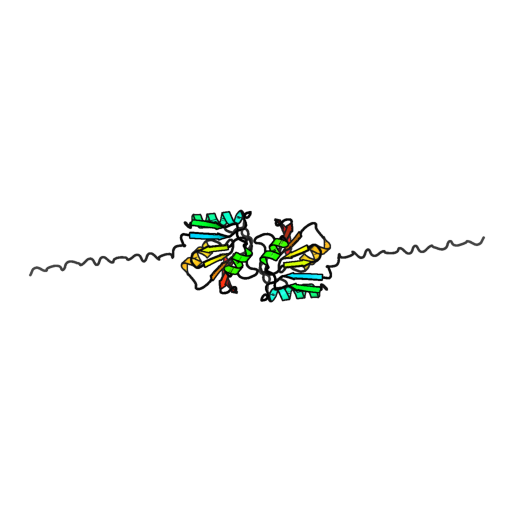 . ILE B 1 107 ? 3.416 11.367 15.461 1 98.75 107 ILE B C 1
ATOM 1865 O O . ILE B 1 107 ? 3.832 12.531 15.391 1 98.75 107 ILE B O 1
ATOM 1869 N N . ASP B 1 108 ? 3.787 10.383 14.656 1 98.81 108 ASP B N 1
ATOM 1870 C CA . ASP B 1 108 ? 4.734 10.656 13.578 1 98.81 108 ASP B CA 1
ATOM 1871 C C . ASP B 1 108 ? 4.016 11.18 12.336 1 98.81 108 ASP B C 1
ATOM 1873 O O . ASP B 1 108 ? 4.586 11.961 11.57 1 98.81 108 ASP B O 1
ATOM 1877 N N . GLY B 1 109 ? 2.799 10.664 12.156 1 98.88 109 GLY B N 1
ATOM 1878 C CA . GLY B 1 109 ? 2.084 11.086 10.961 1 98.88 109 GLY B CA 1
ATOM 1879 C C . GLY B 1 109 ? 0.778 10.344 10.75 1 98.88 109 GLY B C 1
ATOM 1880 O O . GLY B 1 109 ? 0.321 9.625 11.641 1 98.88 109 GLY B O 1
ATOM 1881 N N . ILE B 1 110 ? 0.149 10.578 9.617 1 98.94 110 ILE B N 1
ATOM 1882 C CA . ILE B 1 110 ? -1.061 9.891 9.172 1 98.94 110 ILE B CA 1
ATOM 1883 C C . ILE B 1 110 ? -0.883 9.422 7.727 1 98.94 110 ILE B C 1
ATOM 1885 O O . ILE B 1 110 ? 0.045 9.852 7.035 1 98.94 110 ILE B O 1
ATOM 1889 N N . GLY B 1 111 ? -1.732 8.484 7.355 1 98.56 111 GLY B N 1
ATOM 1890 C CA . GLY B 1 111 ? -1.63 7.977 5.996 1 98.56 111 GLY B CA 1
ATOM 1891 C C . GLY B 1 111 ? -2.904 7.312 5.508 1 98.56 111 GLY B C 1
ATOM 1892 O O . GLY B 1 111 ? -3.816 7.059 6.297 1 98.56 111 GLY B O 1
ATOM 1893 N N . LEU B 1 112 ? -2.977 7.125 4.262 1 97.5 112 LEU B N 1
ATOM 1894 C CA . LEU B 1 112 ? -3.957 6.316 3.549 1 97.5 112 LEU B CA 1
ATOM 1895 C C . LEU B 1 112 ? -3.271 5.379 2.559 1 97.5 112 LEU B C 1
ATOM 1897 O O . LEU B 1 112 ? -2.67 5.8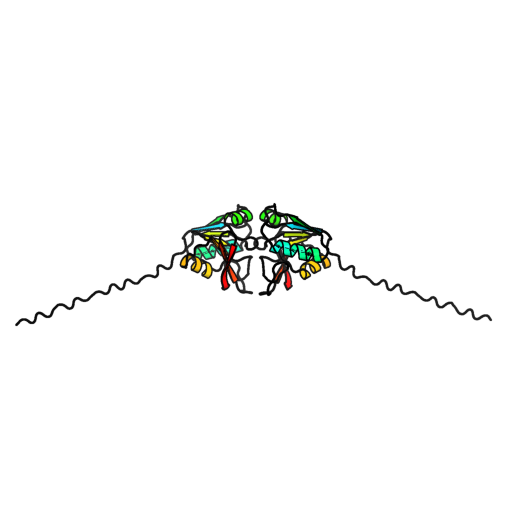32 1.582 1 97.5 112 LEU B O 1
ATOM 1901 N N . SER B 1 113 ? -3.395 4.109 2.852 1 94.31 113 SER B N 1
ATOM 1902 C CA . SER B 1 113 ? -2.674 3.117 2.059 1 94.31 113 SER B CA 1
ATOM 1903 C C . SER B 1 113 ? -3.248 3.014 0.649 1 94.31 113 SER B C 1
ATOM 1905 O O . SER B 1 113 ? -4.453 3.17 0.452 1 94.31 113 SER B O 1
ATOM 1907 N N . GLY B 1 114 ? -2.361 2.719 -0.28 1 91.75 114 GLY B N 1
ATOM 1908 C CA . GLY B 1 114 ? -2.781 2.494 -1.654 1 91.75 114 GLY B CA 1
ATOM 1909 C C . GLY B 1 114 ? -3.074 3.779 -2.404 1 91.75 114 GLY B C 1
ATOM 1910 O O . GLY B 1 114 ? -2.469 4.816 -2.129 1 91.75 114 GLY B O 1
ATOM 1911 N N . MET B 1 115 ? -3.887 3.594 -3.463 1 91.38 115 MET B N 1
ATOM 1912 C CA . MET B 1 115 ? -4.305 4.695 -4.324 1 91.38 115 MET B CA 1
ATOM 1913 C C . MET B 1 115 ? -5.809 4.66 -4.562 1 91.38 115 MET B C 1
ATOM 1915 O O . MET B 1 115 ? -6.258 4.535 -5.707 1 91.38 115 MET B O 1
ATOM 1919 N N . PRO B 1 116 ? -6.512 4.883 -3.518 1 91.38 116 PRO B N 1
ATOM 1920 C CA . PRO B 1 116 ? -7.961 4.801 -3.703 1 91.38 116 PRO B CA 1
ATOM 1921 C C . PRO B 1 116 ? -8.508 5.945 -4.555 1 91.38 116 PRO B C 1
ATOM 1923 O O . PRO B 1 116 ? -8.172 7.109 -4.324 1 91.38 116 PRO B O 1
ATOM 1926 N N . VAL B 1 117 ? -9.414 5.578 -5.43 1 90.44 117 VAL B N 1
ATOM 1927 C CA . VAL B 1 117 ? -10.07 6.555 -6.293 1 90.44 117 VAL B CA 1
ATOM 1928 C C . VAL B 1 117 ? -10.992 7.445 -5.465 1 90.44 117 VAL B C 1
ATOM 1930 O O . VAL B 1 117 ? -11.523 7.016 -4.441 1 90.44 117 VAL B O 1
ATOM 1933 N N . GLY B 1 118 ? -11.156 8.68 -5.82 1 95.31 118 GLY B N 1
ATOM 1934 C CA . GLY B 1 118 ? -12.023 9.625 -5.129 1 95.31 118 GLY B CA 1
ATOM 1935 C C . GLY B 1 118 ? -11.289 10.453 -4.086 1 95.31 118 GLY B C 1
ATOM 1936 O O . GLY B 1 118 ? -11.914 11.203 -3.336 1 95.31 118 GLY B O 1
ATOM 1937 N N . THR B 1 119 ? -10.008 10.281 -4.074 1 96.81 119 THR B N 1
ATOM 1938 C CA . THR B 1 119 ? -9.188 11.031 -3.131 1 96.81 119 THR B CA 1
ATOM 1939 C C . THR B 1 119 ? -8.469 12.18 -3.836 1 96.81 119 THR B C 1
ATOM 1941 O O . THR B 1 119 ? -8.453 12.242 -5.066 1 96.81 119 THR B O 1
ATOM 1944 N N . PRO B 1 120 ? -7.898 13.164 -3.045 1 98 120 PRO B N 1
ATOM 1945 C CA . PRO B 1 120 ? -7.184 14.266 -3.688 1 98 120 PRO B CA 1
ATOM 1946 C C . PRO B 1 120 ? -6.086 13.789 -4.637 1 98 120 PRO B C 1
ATOM 1948 O O . PRO B 1 120 ? -5.199 13.031 -4.23 1 98 120 PRO B O 1
ATOM 1951 N N . GLY B 1 121 ? -6.211 14.219 -5.848 1 96.94 121 GLY B N 1
ATOM 1952 C CA . GLY B 1 121 ? -5.238 13.812 -6.855 1 96.94 121 GLY B CA 1
ATOM 1953 C C . GLY B 1 121 ? -5.664 12.57 -7.629 1 96.94 121 GLY B C 1
ATOM 1954 O O . GLY B 1 121 ? -5.047 12.227 -8.633 1 96.94 121 GLY B O 1
ATOM 1955 N N . MET B 1 122 ? -6.645 11.898 -7.125 1 95.31 122 MET B N 1
ATOM 1956 C CA . MET B 1 122 ? -7.223 10.711 -7.754 1 95.31 122 MET B CA 1
ATOM 1957 C C . MET B 1 122 ? -8.727 10.883 -7.957 1 95.31 122 MET B C 1
ATOM 1959 O O . MET B 1 122 ? -9.523 10.336 -7.188 1 95.31 122 MET B O 1
ATOM 1963 N N . PRO B 1 123 ? -9.109 11.531 -9.008 1 94.12 123 PRO B N 1
ATOM 1964 C CA . PRO B 1 123 ? -10.531 11.82 -9.195 1 94.12 123 PRO B CA 1
ATOM 1965 C C . PRO B 1 123 ? -11.359 10.562 -9.453 1 94.12 123 PRO B C 1
ATOM 1967 O O . PRO B 1 123 ? -10.812 9.531 -9.859 1 94.12 123 PRO B O 1
ATOM 1970 N N . GLY B 1 124 ? -12.75 10.695 -9.266 1 94.31 124 GLY B N 1
ATOM 1971 C CA . GLY B 1 124 ? -13.695 9.602 -9.406 1 94.31 124 GLY B CA 1
ATOM 1972 C C . GLY B 1 124 ? -14.57 9.398 -8.18 1 94.31 124 GLY B C 1
ATOM 1973 O O . GLY B 1 124 ? -14.422 10.109 -7.184 1 94.31 124 GLY B O 1
ATOM 1974 N N . PRO B 1 125 ? -15.406 8.398 -8.305 1 93.5 125 PRO B N 1
ATOM 1975 C CA . PRO B 1 125 ? -16.312 8.172 -7.176 1 93.5 125 PRO B CA 1
ATOM 1976 C C . PRO B 1 125 ? -15.641 7.43 -6.023 1 93.5 125 PRO B C 1
ATOM 1978 O O . PRO B 1 125 ? -14.805 6.551 -6.25 1 93.5 125 PRO B O 1
ATOM 1981 N N . GLN B 1 126 ? -15.992 7.805 -4.844 1 90.81 126 GLN B N 1
ATOM 1982 C CA . GLN B 1 126 ? -15.57 7.035 -3.676 1 90.81 126 GLN B CA 1
ATOM 1983 C C . GLN B 1 126 ? -16.266 5.676 -3.633 1 90.81 126 GLN B C 1
ATOM 1985 O O . GLN B 1 126 ? -17.484 5.598 -3.643 1 90.81 126 GLN B O 1
ATOM 1990 N N . ARG B 1 127 ? -15.5 4.672 -3.566 1 81.5 127 ARG B N 1
ATOM 1991 C CA . ARG B 1 127 ? -16.062 3.328 -3.652 1 81.5 127 ARG B CA 1
ATOM 1992 C C . ARG B 1 127 ? -16.125 2.674 -2.277 1 81.5 127 ARG B C 1
ATOM 1994 O O . ARG B 1 127 ? -16.891 1.727 -2.072 1 81.5 127 ARG B O 1
ATOM 2001 N N . SER B 1 128 ? -15.359 3.104 -1.377 1 83.81 128 SER B N 1
ATOM 2002 C CA . SER B 1 128 ? -15.305 2.609 -0.005 1 83.81 128 SER B CA 1
ATOM 2003 C C . SER B 1 128 ? -14.828 3.697 0.955 1 83.81 128 SER B C 1
ATOM 2005 O O . SER B 1 128 ? -14.258 4.703 0.528 1 83.81 128 SER B O 1
ATOM 2007 N N . PRO B 1 129 ? -15.148 3.516 2.248 1 90.44 129 PRO B N 1
ATOM 2008 C CA . PRO B 1 129 ? -14.641 4.5 3.203 1 90.44 129 PRO B CA 1
ATOM 2009 C C . PRO B 1 129 ? -13.117 4.629 3.16 1 90.44 129 PRO B C 1
ATOM 2011 O O . PRO B 1 129 ? -12.414 3.631 2.965 1 90.44 129 PRO B O 1
ATOM 2014 N N . TYR B 1 130 ? -12.672 5.832 3.27 1 95 130 TYR B N 1
ATOM 2015 C CA . TYR B 1 130 ? -11.234 6.078 3.42 1 95 130 TYR B CA 1
ATOM 2016 C C . TYR B 1 130 ? -10.805 5.898 4.871 1 95 130 TYR B C 1
ATOM 2018 O O . TYR B 1 130 ? -11.156 6.703 5.734 1 95 130 TYR B O 1
ATOM 2026 N N . GLU B 1 131 ? -10.07 4.887 5.133 1 93.81 131 GLU B N 1
ATOM 2027 C CA . GLU B 1 131 ? -9.586 4.617 6.48 1 93.81 131 GLU B CA 1
ATOM 2028 C C . GLU B 1 131 ? -8.203 5.227 6.703 1 93.81 131 GLU B C 1
ATOM 2030 O O . GLU B 1 131 ? -7.184 4.555 6.523 1 93.81 131 GLU B O 1
ATOM 2035 N N . VAL B 1 132 ? -8.227 6.41 7.18 1 98.25 132 VAL B N 1
ATOM 2036 C CA . VAL B 1 132 ? -6.969 7.098 7.461 1 98.25 132 VAL B CA 1
ATOM 2037 C C . VAL B 1 132 ? -6.387 6.59 8.773 1 98.25 132 VAL B C 1
ATOM 2039 O O . VAL B 1 132 ? -7.086 6.516 9.789 1 98.25 132 VAL B O 1
ATOM 2042 N N . TYR B 1 133 ? -5.133 6.25 8.742 1 97.69 133 TYR B N 1
ATOM 2043 C CA . TYR B 1 133 ? -4.473 5.742 9.938 1 97.69 133 TYR B CA 1
ATOM 2044 C C . TYR B 1 133 ? -3.473 6.754 10.484 1 97.69 133 TYR B C 1
ATOM 2046 O O . TYR B 1 133 ? -3.025 7.648 9.758 1 97.69 133 TYR B O 1
ATOM 2054 N N . GLN B 1 134 ? -3.211 6.691 11.766 1 98.81 134 GLN B N 1
ATOM 2055 C CA . GLN B 1 134 ? -2.062 7.34 12.391 1 98.81 134 GLN B CA 1
ATOM 2056 C C . GLN B 1 134 ? -0.959 6.332 12.695 1 98.81 134 GLN B C 1
ATOM 2058 O O . GLN B 1 134 ? -1.207 5.125 12.727 1 98.81 134 GLN B O 1
ATOM 2063 N N . PHE B 1 135 ? 0.271 6.855 12.852 1 98.38 135 PHE B N 1
ATOM 2064 C CA . PHE B 1 135 ? 1.312 5.887 13.172 1 98.38 135 PHE B CA 1
ATOM 2065 C C . PHE B 1 135 ? 2.396 6.523 14.031 1 98.38 135 PHE B C 1
ATOM 2067 O O . PHE B 1 135 ? 2.641 7.73 13.938 1 98.38 135 PHE B O 1
ATOM 2074 N N . THR B 1 136 ? 2.943 5.766 14.891 1 98.06 136 THR B N 1
ATOM 2075 C CA . THR B 1 136 ? 4.094 6.031 15.742 1 98.06 136 THR B CA 1
ATOM 2076 C C . THR B 1 136 ? 5.02 4.82 15.797 1 98.06 136 THR B C 1
ATOM 2078 O O . THR B 1 136 ? 4.566 3.691 16 1 98.06 136 THR B O 1
ATOM 2081 N N . ASP B 1 137 ? 6.293 5.035 15.57 1 94.69 137 ASP B N 1
ATOM 2082 C CA . ASP B 1 137 ? 7.266 3.949 15.633 1 94.69 137 ASP B CA 1
ATOM 2083 C C . ASP B 1 137 ? 6.832 2.766 14.773 1 94.69 137 ASP B C 1
ATOM 2085 O O . ASP B 1 137 ? 6.832 1.622 15.234 1 94.69 137 ASP B O 1
ATOM 2089 N N . ARG B 1 138 ? 6.262 3.041 13.602 1 91.44 138 ARG B N 1
ATOM 2090 C CA . ARG B 1 138 ? 5.91 2.086 12.555 1 91.44 138 ARG B CA 1
ATOM 2091 C C . ARG B 1 138 ? 4.699 1.252 12.969 1 91.44 138 ARG B C 1
ATOM 2093 O O . ARG B 1 138 ? 4.398 0.236 12.336 1 91.44 138 ARG B O 1
ATOM 2100 N N . GLN B 1 139 ? 4.105 1.745 14.039 1 92.62 139 GLN B N 1
ATOM 2101 C CA . GLN B 1 139 ? 2.861 1.108 14.461 1 92.62 139 GLN B CA 1
ATOM 2102 C C . GLN B 1 139 ? 1.657 1.983 14.117 1 92.62 139 GLN B C 1
ATOM 2104 O O . GLN B 1 139 ? 1.652 3.182 14.406 1 92.62 139 GLN B O 1
ATOM 2109 N N . ASP B 1 140 ? 0.691 1.319 13.422 1 94.31 140 ASP B N 1
ATOM 2110 C CA . ASP B 1 140 ? -0.458 2.113 13 1 94.31 140 ASP B CA 1
ATOM 2111 C C . ASP B 1 140 ? -1.621 1.961 13.977 1 94.31 140 ASP B C 1
ATOM 2113 O O . ASP B 1 140 ? -1.672 0.998 14.742 1 94.31 140 ASP B O 1
ATOM 2117 N N . ALA B 1 141 ? -2.525 2.945 14.016 1 96.62 141 ALA B N 1
ATOM 2118 C CA . ALA B 1 141 ? -3.816 2.988 14.695 1 96.62 141 ALA B CA 1
ATOM 2119 C C . ALA B 1 141 ? -4.828 3.816 13.906 1 96.62 141 ALA B C 1
ATOM 2121 O O . ALA B 1 141 ? -4.445 4.613 13.047 1 96.62 141 ALA B O 1
ATOM 2122 N N . PRO B 1 142 ? -6.086 3.557 14.078 1 96.19 142 PRO B N 1
ATOM 2123 C CA . PRO B 1 142 ? -7.059 4.383 13.359 1 96.19 142 PRO B CA 1
ATOM 2124 C C . PRO B 1 142 ? -6.941 5.867 13.703 1 96.19 142 PRO B C 1
ATOM 2126 O O . PRO B 1 142 ? -6.656 6.219 14.852 1 96.19 142 PRO B O 1
ATOM 2129 N N . PHE B 1 143 ? -7.098 6.645 12.75 1 98.5 143 PHE B N 1
ATOM 2130 C CA . PHE B 1 143 ? -7.141 8.086 12.953 1 98.5 143 PHE B CA 1
ATOM 2131 C C . PHE B 1 143 ? -8.539 8.633 12.688 1 98.5 143 PHE B C 1
ATOM 2133 O O . PHE B 1 143 ? -9.164 9.203 13.578 1 98.5 143 PHE B O 1
ATOM 2140 N N . MET B 1 144 ? -8.953 8.43 11.484 1 97.25 144 MET B N 1
ATOM 2141 C CA . MET B 1 144 ? -10.328 8.781 11.141 1 97.25 144 MET B CA 1
ATOM 2142 C C . MET B 1 144 ? -10.781 8.062 9.883 1 97.25 144 MET B C 1
ATOM 2144 O O . MET B 1 144 ? -9.953 7.625 9.078 1 97.25 144 MET B O 1
ATOM 2148 N N . THR B 1 145 ? -12.141 7.93 9.781 1 95.31 145 THR B N 1
ATOM 2149 C CA . THR B 1 145 ? -12.758 7.355 8.594 1 95.31 145 THR B CA 1
ATOM 2150 C C . THR B 1 145 ? -13.617 8.391 7.875 1 95.31 145 THR B C 1
ATOM 2152 O O . THR B 1 145 ? -14.375 9.133 8.516 1 95.31 145 THR B O 1
ATOM 2155 N N . LEU B 1 146 ? -13.445 8.484 6.602 1 94.88 146 LEU B N 1
ATOM 2156 C CA . LEU B 1 146 ? -14.188 9.445 5.793 1 94.88 146 LEU B CA 1
ATOM 2157 C C . LEU B 1 146 ? -14.945 8.742 4.672 1 94.88 146 LEU B C 1
ATOM 2159 O O . LEU B 1 146 ? -14.523 7.688 4.195 1 94.88 146 LEU B O 1
#

Radius of gyration: 29.18 Å; Cα contacts (8 Å, |Δi|>4): 575; chains: 2; bounding box: 44×145×90 Å

Organism: NCBI:txid3151122

Foldseek 3Di:
DPPPPPPPPPPPPPPPVPPVVLQQFFQEKEKEAAPVDQLSVQLCVVVVVSRHHYHYHHPDDQVVVCVVLLAAPPQAERMWMDGVQEIEGYQDAVVLVSVCSRVVDPFRYKYFGYHAAVGRSHHDDHDDWTFMWTHHNNRIDTDDID/DPPPPPPPPPPPPPPPPVPVVLQQFFQEKEKEAAPVDQLSVQLVVVVVVSRHHYHYHHPDDQVVVCVVLLAAPPQAERMWMDGVQEIEGYQDAVVLVSVCSRVVDPFRYKYFGYHAAVGRSHHDDHDDWTFMWTHHNNRIDTDDID

Secondary structure (DSSP, 8-state):
-----------------------PPPSEEEEEE-TT-HHHHHHHHHHHHTT-EEEEE-SS-HHHHHHHHTPPTT--BSEEEEETTEEEESS--HHHHHHHHHH--SSSEEE--B--TTBTTB-S---S--EEEEEETTEEEEEEE-/-----------------------PPPSEEEEEE-TT-HHHHHHHHHHHHTT-EEEEE-SS-HHHHHHHHTPPTT--BSEEEEETTEEEESS--HHHHHHHHHH--SSSEEE--B--TTBTTB-S---S--EEEEEETTEEEEEEE-

Solvent-accessible surface area (backbone atoms only — not comparable to full-atom values): 16354 Å² total; per-residue (Å²): 134,83,79,75,74,75,77,78,78,78,76,76,74,74,74,72,72,74,65,73,72,69,52,67,72,58,55,47,34,39,37,40,29,55,74,84,49,62,43,56,54,38,33,47,51,56,44,37,73,73,60,22,47,69,48,79,44,48,86,57,66,58,52,57,52,37,60,74,67,40,57,33,83,18,45,44,26,49,29,42,30,44,41,76,84,31,34,41,28,30,50,52,49,64,72,57,54,51,48,46,47,56,65,58,66,98,51,43,30,38,29,22,50,16,76,61,51,42,25,52,36,29,79,63,71,68,82,65,75,45,67,29,30,28,30,45,95,44,39,74,44,86,63,50,76,87,135,84,78,76,75,75,78,79,78,79,78,77,74,75,76,72,72,74,66,73,73,69,52,67,75,58,56,48,33,39,37,39,30,55,74,84,48,63,43,58,54,39,32,48,51,55,45,38,73,72,60,22,47,69,47,77,43,47,87,58,64,60,51,58,52,36,60,74,67,40,56,34,82,17,47,46,26,51,30,43,29,44,41,77,83,30,33,40,29,29,51,52,47,64,69,57,54,50,48,46,48,55,64,58,66,100,51,44,31,39,28,23,49,16,76,62,51,42,26,53,37,29,78,62,70,68,83,65,77,46,67,29,29,27,30,46,95,43,40,75,45,84,65,49,74,87

Nearest PDB structures (foldseek):
  6wis-assembly2_B  TM=8.984E-01  e=2.499E-12  Pseudomonas aeruginosa
  6wje-assembly3_C  TM=8.951E-01  e=1.088E-11  Pseudomonas aeruginosa
  6ht6-assembly1_A  TM=6.692E-01  e=6.965E-01  Trametes versicolor
  7dw2-assembly1_A  TM=5.432E-01  e=1.600E+00  Salix babylonica
  5d96-assembly1_D  TM=4.349E-01  e=5.750E+00  Mus musculus

InterPro domains:
  IPR007332 Protein of unknown function DUF411 [PF04214] (75-122)

pLDDT: mean 88.53, std 16.43, range [38.53, 98.94]